Protein AF-0000000074220805 (afdb_homodimer)

Radius of gyration: 24.32 Å; Cα contacts (8 Å, |Δi|>4): 112; chains: 2; bounding box: 45×96×70 Å

Structure (mmCIF, N/CA/C/O backbone):
data_AF-0000000074220805-model_v1
#
loop_
_entity.id
_entity.type
_entity.pdbx_description
1 polymer 'Uncharacterized protein LOC113798189'
#
loop_
_atom_site.group_PDB
_atom_site.id
_atom_site.type_symbol
_atom_site.label_atom_id
_atom_site.label_alt_id
_atom_site.label_comp_id
_atom_site.label_asym_id
_atom_site.label_entity_id
_atom_site.label_seq_id
_at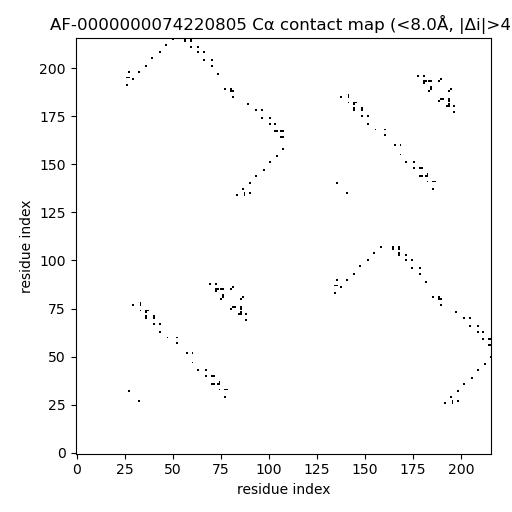om_site.pdbx_PDB_ins_code
_atom_site.Cartn_x
_atom_site.Cartn_y
_atom_site.Cartn_z
_atom_site.occupancy
_atom_site.B_iso_or_equiv
_atom_site.auth_seq_id
_atom_site.auth_comp_id
_atom_site.auth_asym_id
_atom_site.auth_atom_id
_atom_site.pdbx_PDB_model_num
ATOM 1 N N . MET A 1 1 ? -27.391 -47.781 -35.531 1 29.41 1 MET A N 1
ATOM 2 C CA . MET A 1 1 ? -27.922 -46.469 -35.156 1 29.41 1 MET A CA 1
ATOM 3 C C . MET A 1 1 ? -26.906 -45.688 -34.375 1 29.41 1 MET A C 1
ATOM 5 O O . MET A 1 1 ? -26.547 -46.031 -33.25 1 29.41 1 MET A O 1
ATOM 9 N N . LYS A 1 2 ? -25.859 -45.406 -34.906 1 35 2 LYS A N 1
ATOM 10 C CA . LYS A 1 2 ? -24.5 -44.906 -35.062 1 35 2 LYS A CA 1
ATOM 11 C C . LYS A 1 2 ? -24.375 -43.469 -34.469 1 35 2 LYS A C 1
ATOM 13 O O . LYS A 1 2 ? -24.859 -42.531 -35.062 1 35 2 LYS A O 1
ATOM 18 N N . LEU A 1 3 ? -24.828 -43.375 -33.125 1 29.22 3 LEU A N 1
ATOM 19 C CA . LEU A 1 3 ? -24.906 -42.094 -32.438 1 29.22 3 LEU A CA 1
ATOM 20 C C . LEU A 1 3 ? -23.656 -41.281 -32.625 1 29.22 3 LEU A C 1
ATOM 22 O O . LEU A 1 3 ? -22.531 -41.781 -32.5 1 29.22 3 LEU A O 1
ATOM 26 N N . ILE A 1 4 ? -23.672 -40.219 -33.406 1 28.28 4 ILE A N 1
ATOM 27 C CA . ILE A 1 4 ? -22.828 -39.094 -33.844 1 28.28 4 ILE A CA 1
ATOM 28 C C . ILE A 1 4 ? -22.125 -38.469 -32.656 1 28.28 4 ILE A C 1
ATOM 30 O O . ILE A 1 4 ? -22.766 -38.062 -31.688 1 28.28 4 ILE A O 1
ATOM 34 N N . SER A 1 5 ? -20.875 -38.844 -32.281 1 21.64 5 SER A N 1
ATOM 35 C CA . SER A 1 5 ? -19.812 -38.438 -31.375 1 21.64 5 SER A CA 1
ATOM 36 C C . SER A 1 5 ? -19.578 -36.938 -31.438 1 21.64 5 SER A C 1
ATOM 38 O O . SER A 1 5 ? -19.031 -36.438 -32.406 1 21.64 5 SER A O 1
ATOM 40 N N . ILE A 1 6 ? -20.562 -36.156 -31.156 1 22.78 6 ILE A N 1
ATOM 41 C CA . ILE A 1 6 ? -20.375 -34.719 -31.125 1 22.78 6 ILE A CA 1
ATOM 42 C C . ILE A 1 6 ? -19.109 -34.344 -30.359 1 22.78 6 ILE A C 1
ATOM 44 O O . ILE A 1 6 ? -19.016 -34.625 -29.156 1 22.78 6 ILE A O 1
ATOM 48 N N . LEU A 1 7 ? -17.875 -34.5 -30.828 1 24.83 7 LEU A N 1
ATOM 49 C CA . LEU A 1 7 ? -16.562 -33.938 -30.562 1 24.83 7 LEU A CA 1
ATOM 50 C C . LEU A 1 7 ? -16.672 -32.438 -30.234 1 24.83 7 LEU A C 1
ATOM 52 O O . LEU A 1 7 ? -16.797 -31.594 -31.125 1 24.83 7 LEU A O 1
ATOM 56 N N . LEU A 1 8 ? -17.609 -31.984 -29.484 1 22.92 8 LEU A N 1
ATOM 57 C CA . LEU A 1 8 ? -17.641 -30.562 -29.125 1 22.92 8 LEU A CA 1
ATOM 58 C C . LEU A 1 8 ? -16.312 -30.109 -28.547 1 22.92 8 LEU A C 1
ATOM 60 O O . LEU A 1 8 ? -15.906 -30.547 -27.469 1 22.92 8 LEU A O 1
ATOM 64 N N . ILE A 1 9 ? -15.234 -29.984 -29.297 1 24.08 9 ILE A N 1
ATOM 65 C CA . ILE A 1 9 ? -13.953 -29.312 -29.125 1 24.08 9 ILE A CA 1
ATOM 66 C C . ILE A 1 9 ? -14.172 -27.922 -28.531 1 24.08 9 ILE A C 1
ATOM 68 O O . ILE A 1 9 ? -14.688 -27.031 -29.203 1 24.08 9 ILE A O 1
ATOM 72 N N . GLY A 1 10 ? -14.828 -27.734 -27.484 1 20.45 10 GLY A N 1
ATOM 73 C CA . GLY A 1 10 ? -15.016 -26.438 -26.844 1 20.45 10 GLY A CA 1
ATOM 74 C C . GLY A 1 10 ? -13.734 -25.625 -26.766 1 20.45 10 GLY A C 1
ATOM 75 O O . GLY A 1 10 ? -12.742 -26.078 -26.188 1 20.45 10 GLY A O 1
ATOM 76 N N . THR A 1 11 ? -13.352 -24.75 -27.672 1 20.66 11 THR A N 1
ATOM 77 C CA . THR A 1 11 ? -12.367 -23.688 -27.859 1 20.66 11 THR A CA 1
ATOM 78 C C . THR A 1 11 ? -12.336 -22.766 -26.656 1 20.66 11 THR A C 1
ATOM 80 O O . THR A 1 11 ? -13.289 -22.031 -26.391 1 20.66 11 THR A O 1
ATOM 83 N N . LEU A 1 12 ? -12.117 -23.219 -25.484 1 23.75 12 LEU A N 1
ATOM 84 C CA . LEU A 1 12 ? -11.766 -22.422 -24.312 1 23.75 12 LEU A CA 1
ATOM 85 C C . LEU A 1 12 ? -10.922 -21.219 -24.719 1 23.75 12 LEU A C 1
ATOM 87 O O . LEU A 1 12 ? -9.828 -21.391 -25.266 1 23.75 12 LEU A O 1
ATOM 91 N N . PHE A 1 13 ? -11.547 -20.141 -25.141 1 23.23 13 PHE A N 1
ATOM 92 C CA . PHE A 1 13 ? -11.062 -18.797 -25.375 1 23.23 13 PHE A CA 1
ATOM 93 C C . PHE A 1 13 ? -10.102 -18.359 -24.266 1 23.23 13 PHE A C 1
ATOM 95 O O . PHE A 1 13 ? -10.492 -18.281 -23.094 1 23.23 13 PHE A O 1
ATOM 102 N N . THR A 1 14 ? -8.922 -18.875 -24.047 1 20.67 14 THR A N 1
ATOM 103 C CA . THR A 1 14 ? -7.797 -18.25 -23.359 1 20.67 14 THR A CA 1
ATOM 104 C C . THR A 1 14 ? -7.82 -16.734 -23.547 1 20.67 14 THR A C 1
ATOM 106 O O . THR A 1 14 ? -7.59 -16.234 -24.641 1 20.67 14 THR A O 1
ATOM 109 N N . VAL A 1 15 ? -8.891 -16.125 -23.156 1 21.72 15 VAL A N 1
ATOM 110 C CA . VAL A 1 15 ? -8.82 -14.672 -23.125 1 21.72 15 VAL A CA 1
ATOM 111 C C . VAL A 1 15 ? -7.48 -14.234 -22.531 1 21.72 15 VAL A C 1
ATOM 113 O O . VAL A 1 15 ? -7.191 -14.508 -21.375 1 21.72 15 VAL A O 1
ATOM 116 N N . ALA A 1 16 ? -6.352 -14.375 -23.234 1 23.47 16 ALA A N 1
ATOM 117 C CA . ALA A 1 16 ? -5.133 -13.57 -23.188 1 23.47 16 ALA A CA 1
ATOM 118 C C . ALA A 1 16 ? -5.434 -12.141 -22.75 1 23.47 16 ALA A C 1
ATOM 120 O O . ALA A 1 16 ? -5.895 -11.32 -23.547 1 23.47 16 ALA A O 1
ATOM 121 N N . ILE A 1 17 ? -6.25 -11.969 -21.859 1 23.28 17 ILE A N 1
ATOM 122 C CA . ILE A 1 17 ? -6.23 -10.602 -21.344 1 23.28 17 ILE A CA 1
ATOM 123 C C . ILE A 1 17 ? -4.785 -10.133 -21.188 1 23.28 17 ILE A C 1
ATOM 125 O O . ILE A 1 17 ? -4.121 -10.461 -20.203 1 23.28 17 ILE A O 1
ATOM 129 N N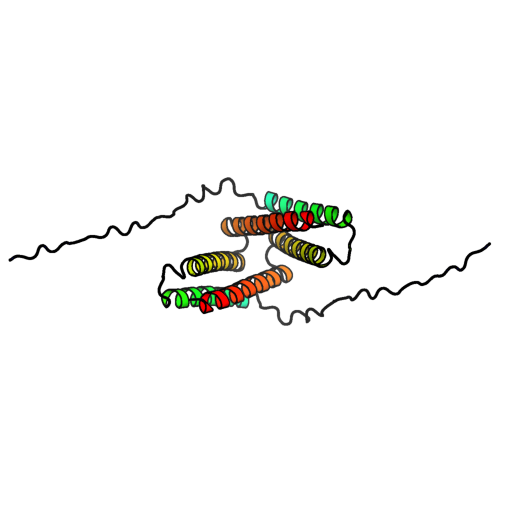 . ALA A 1 18 ? -3.824 -10.422 -22.047 1 24.92 18 ALA A N 1
ATOM 130 C CA . ALA A 1 18 ? -2.693 -9.547 -22.359 1 24.92 18 ALA A CA 1
ATOM 131 C C . ALA A 1 18 ? -3.117 -8.078 -22.344 1 24.92 18 ALA A C 1
ATOM 133 O O . ALA A 1 18 ? -3.609 -7.566 -23.359 1 24.92 18 ALA A O 1
ATOM 134 N N . ALA A 1 19 ? -4.055 -7.707 -21.688 1 26.56 19 ALA A N 1
ATOM 135 C CA . ALA A 1 19 ? -4.109 -6.254 -21.797 1 26.56 19 ALA A CA 1
ATOM 136 C C . ALA A 1 19 ? -2.709 -5.664 -21.969 1 26.56 19 ALA A C 1
ATOM 138 O O . ALA A 1 19 ? -1.768 -6.102 -21.297 1 26.56 19 ALA A O 1
ATOM 139 N N . SER A 1 20 ? -2.354 -5.492 -23.219 1 25.7 20 SER A N 1
ATOM 140 C CA . SER A 1 20 ? -1.224 -4.621 -23.516 1 25.7 20 SER A CA 1
ATOM 141 C C . SER A 1 20 ? -0.945 -3.662 -22.359 1 25.7 20 SER A C 1
ATOM 143 O O . SER A 1 20 ? -1.713 -2.727 -22.125 1 25.7 20 SER A O 1
ATOM 145 N N . ILE A 1 21 ? -0.671 -4.211 -21.25 1 30.41 21 ILE A N 1
ATOM 146 C CA . ILE A 1 21 ? -0.069 -3.18 -20.422 1 30.41 21 ILE A CA 1
ATOM 147 C C . ILE A 1 21 ? 0.717 -2.201 -21.297 1 30.41 21 ILE A C 1
ATOM 149 O O . ILE A 1 21 ? 1.66 -2.596 -21.984 1 30.41 21 ILE A O 1
ATOM 153 N N . PRO A 1 22 ? -0.067 -1.266 -21.953 1 31.52 22 PRO A N 1
ATOM 154 C CA . PRO A 1 22 ? 0.779 -0.434 -22.812 1 31.52 22 PRO A CA 1
ATOM 155 C C . PRO A 1 22 ? 2.26 -0.531 -22.453 1 31.52 22 PRO A C 1
ATOM 157 O O . PRO A 1 22 ? 2.602 -0.858 -21.312 1 31.52 22 PRO A O 1
ATOM 160 N N . GLU A 1 23 ? 3.121 -1.002 -23.438 1 33.84 23 GLU A N 1
ATOM 161 C CA . GLU A 1 23 ? 4.523 -0.738 -23.125 1 33.84 23 GLU A CA 1
ATOM 162 C C . GLU A 1 23 ? 4.664 0.266 -21.984 1 33.84 23 GLU A C 1
ATOM 164 O O . GLU A 1 23 ? 3.963 1.28 -21.953 1 33.84 23 GLU A O 1
ATOM 169 N N . PRO A 1 24 ? 4.977 -0.143 -20.734 1 37.25 24 PRO A N 1
ATOM 170 C CA . PRO A 1 24 ? 5.043 0.997 -19.812 1 37.25 24 PRO A CA 1
ATOM 171 C C . PRO A 1 24 ? 5.305 2.318 -20.531 1 37.25 24 PRO A C 1
ATOM 173 O O . PRO A 1 24 ? 6.234 2.412 -21.328 1 37.25 24 PRO A O 1
ATOM 176 N N . GLU A 1 25 ? 4.348 2.844 -21.188 1 44 25 GLU A N 1
ATOM 177 C CA . GLU A 1 25 ? 4.766 4.215 -21.484 1 44 25 GLU A CA 1
ATOM 178 C C . GLU A 1 25 ? 5.887 4.656 -20.547 1 44 25 GLU A C 1
ATOM 180 O O . GLU A 1 25 ? 6.062 4.082 -19.469 1 44 25 GLU A O 1
ATOM 185 N N . ASN A 1 26 ? 6.785 5.434 -20.953 1 51.5 26 ASN A N 1
ATOM 186 C CA . ASN A 1 26 ? 7.926 5.918 -20.172 1 51.5 26 ASN A CA 1
ATOM 187 C C . ASN A 1 26 ? 7.598 6.02 -18.688 1 51.5 26 ASN A C 1
ATOM 189 O O . ASN A 1 26 ? 6.777 6.848 -18.281 1 51.5 26 ASN A O 1
ATOM 193 N N . GLY A 1 27 ? 7.273 4.707 -18.125 1 60.97 27 GLY A N 1
ATOM 194 C CA . GLY A 1 27 ? 7.086 4.758 -16.672 1 60.97 27 GLY A CA 1
ATOM 195 C C . GLY A 1 27 ? 7.758 5.953 -16.031 1 60.97 27 GLY A C 1
ATOM 196 O O . GLY A 1 27 ? 8.688 6.531 -16.594 1 60.97 27 GLY A O 1
ATOM 197 N N . ILE A 1 28 ? 7.035 6.547 -15.133 1 74.88 28 ILE A N 1
ATOM 198 C CA . ILE A 1 28 ? 7.609 7.656 -14.383 1 74.88 28 ILE A CA 1
ATOM 199 C C . ILE A 1 28 ? 8.961 7.238 -13.797 1 74.88 28 ILE A C 1
ATOM 201 O O . ILE A 1 28 ? 9.117 6.105 -13.344 1 74.88 28 ILE A O 1
ATOM 205 N N . SER A 1 29 ? 9.922 7.961 -14.234 1 88.5 29 SER A N 1
ATOM 206 C CA . SER A 1 29 ? 11.242 7.684 -13.664 1 88.5 29 SER A CA 1
ATOM 207 C C . SER A 1 29 ? 11.219 7.777 -12.141 1 88.5 29 SER A C 1
ATOM 209 O O . SER A 1 29 ? 10.312 8.383 -11.562 1 88.5 29 SER A O 1
ATOM 211 N N . LYS A 1 30 ? 12.133 7.098 -11.555 1 91.5 30 LYS A N 1
ATOM 212 C CA . LYS A 1 30 ? 12.289 7.172 -10.109 1 91.5 30 LYS A CA 1
ATOM 213 C C . LYS A 1 30 ? 12.32 8.617 -9.633 1 91.5 30 LYS A C 1
ATOM 215 O O . LYS A 1 30 ? 11.648 8.977 -8.664 1 91.5 30 LYS A O 1
ATOM 220 N N . ASP A 1 31 ? 13.078 9.492 -10.32 1 91.81 31 ASP A N 1
ATOM 221 C CA . ASP A 1 31 ? 13.219 10.898 -9.938 1 91.81 31 ASP A CA 1
ATOM 222 C C . ASP A 1 31 ? 11.883 11.625 -10.039 1 91.81 31 ASP A C 1
ATOM 224 O O . ASP A 1 31 ? 11.547 12.438 -9.164 1 91.81 31 ASP A O 1
ATOM 228 N N . GLU A 1 32 ? 11.188 11.375 -11.055 1 92.88 32 GLU A N 1
ATOM 229 C CA . GLU A 1 32 ? 9.875 12 -11.219 1 92.88 32 GLU A CA 1
ATOM 230 C C . GLU A 1 32 ? 8.922 11.57 -10.109 1 92.88 32 GLU A C 1
ATOM 232 O O . GLU A 1 32 ? 8.141 12.383 -9.609 1 92.88 32 GLU A O 1
ATOM 237 N N . LEU A 1 33 ? 9.047 10.305 -9.75 1 94.62 33 LEU A N 1
ATOM 238 C CA . LEU A 1 33 ? 8.188 9.789 -8.695 1 94.62 33 LEU A CA 1
ATOM 239 C C . LEU A 1 33 ? 8.539 10.422 -7.352 1 94.62 33 LEU A C 1
ATOM 241 O O . LEU A 1 33 ? 7.652 10.773 -6.57 1 94.62 33 LEU A O 1
ATOM 245 N N . ILE A 1 34 ? 9.781 10.539 -7.07 1 94.56 34 ILE A N 1
ATOM 246 C CA . ILE A 1 34 ? 10.25 11.188 -5.852 1 94.56 34 ILE A CA 1
ATOM 247 C C . ILE A 1 34 ? 9.711 12.609 -5.777 1 94.56 34 ILE A C 1
ATOM 249 O O . ILE A 1 34 ? 9.172 13.023 -4.746 1 94.56 34 ILE A O 1
ATOM 253 N N . HIS A 1 35 ? 9.797 13.273 -6.859 1 95.38 35 HIS A N 1
ATOM 254 C CA . HIS A 1 35 ? 9.312 14.648 -6.891 1 95.38 35 HIS A CA 1
ATOM 255 C C . HIS A 1 35 ? 7.797 14.703 -6.703 1 95.38 35 HIS A C 1
ATOM 257 O O . HIS A 1 35 ? 7.285 15.578 -6.004 1 95.38 35 HIS A O 1
ATOM 263 N N . HIS A 1 36 ? 7.121 13.852 -7.375 1 95.88 36 HIS A N 1
ATOM 264 C CA . HIS A 1 36 ? 5.668 13.781 -7.25 1 95.88 36 HIS A CA 1
ATOM 265 C C . HIS A 1 36 ? 5.25 13.586 -5.797 1 95.88 36 HIS A C 1
ATOM 267 O O . HIS A 1 36 ? 4.359 14.289 -5.309 1 95.88 36 HIS A O 1
ATOM 273 N N . VAL A 1 37 ? 5.883 12.617 -5.133 1 96.5 37 VAL A N 1
ATOM 274 C CA . VAL A 1 37 ? 5.535 12.336 -3.746 1 96.5 37 VAL A CA 1
ATOM 275 C C . VAL A 1 37 ? 5.891 13.531 -2.867 1 96.5 37 VAL A C 1
ATOM 277 O O . VAL A 1 37 ? 5.121 13.906 -1.977 1 96.5 37 VAL A O 1
ATOM 280 N N . GLU A 1 38 ? 6.988 14.203 -3.072 1 95.69 38 GLU A N 1
ATOM 281 C CA . GLU A 1 38 ? 7.375 15.406 -2.338 1 95.69 38 GLU A CA 1
ATOM 282 C C . GLU A 1 38 ? 6.32 16.5 -2.475 1 95.69 38 GLU A C 1
ATOM 284 O O . GLU A 1 38 ? 5.938 17.125 -1.485 1 95.69 38 GLU A O 1
ATOM 289 N N . ASN A 1 39 ? 5.918 16.641 -3.668 1 96.62 39 ASN A N 1
ATOM 290 C CA . ASN A 1 39 ? 4.902 17.656 -3.934 1 96.62 39 ASN A CA 1
ATOM 291 C C . ASN A 1 39 ? 3.59 17.328 -3.227 1 96.62 39 ASN A C 1
ATOM 293 O O . ASN A 1 39 ? 2.939 18.219 -2.678 1 96.62 39 ASN A O 1
ATOM 297 N N . LEU A 1 40 ? 3.24 16.094 -3.281 1 97.06 40 LEU A N 1
ATOM 298 C CA . LEU A 1 40 ? 2.008 15.664 -2.629 1 97.06 40 LEU A CA 1
ATOM 299 C C . LEU A 1 40 ? 2.064 15.93 -1.13 1 97.06 40 LEU A C 1
ATOM 301 O O . LEU A 1 40 ? 1.099 16.438 -0.547 1 97.06 40 LEU A O 1
ATOM 305 N N . ILE A 1 41 ? 3.137 15.547 -0.514 1 96.12 41 ILE A N 1
ATOM 306 C CA . ILE A 1 41 ? 3.328 15.773 0.915 1 96.12 41 ILE A CA 1
ATOM 307 C C . ILE A 1 41 ? 3.24 17.266 1.216 1 96.12 41 ILE A C 1
ATOM 309 O O . ILE A 1 41 ? 2.49 17.688 2.1 1 96.12 41 ILE A O 1
ATOM 313 N N . TYR A 1 42 ? 3.959 18.047 0.426 1 96.5 42 TYR A N 1
ATOM 314 C CA . TYR A 1 42 ? 3.992 19.5 0.62 1 96.5 42 TYR A CA 1
ATOM 315 C C . TYR A 1 42 ? 2.602 20.094 0.464 1 96.5 42 TYR A C 1
ATOM 317 O O . TYR A 1 42 ? 2.141 20.844 1.333 1 96.5 42 TYR A O 1
ATOM 325 N N . GLU A 1 43 ? 1.872 19.797 -0.607 1 95.81 43 GLU A N 1
ATOM 326 C CA . GLU A 1 43 ? 0.54 20.328 -0.883 1 95.81 43 GLU A CA 1
ATOM 327 C C . GLU A 1 43 ? -0.455 19.906 0.196 1 95.81 43 GLU A C 1
ATOM 329 O O . GLU A 1 43 ? -1.33 20.688 0.577 1 95.81 43 GLU A O 1
ATOM 334 N N . SER A 1 44 ? -0.311 18.734 0.62 1 95.25 44 SER A N 1
ATOM 335 C CA . SER A 1 44 ? -1.217 18.234 1.654 1 95.25 44 SER A CA 1
ATOM 336 C C . SER A 1 44 ? -1.043 19.016 2.953 1 95.25 44 SER A C 1
ATOM 338 O O . SER A 1 44 ? -2.027 19.406 3.592 1 95.25 44 SER A O 1
ATOM 340 N N . HIS A 1 45 ? 0.222 19.219 3.367 1 94.12 45 HIS A N 1
ATOM 341 C CA . HIS A 1 45 ? 0.471 20.016 4.562 1 94.12 45 HIS A CA 1
ATOM 342 C C . HIS A 1 45 ? -0.076 21.438 4.402 1 94.12 45 HIS A C 1
ATOM 344 O O . HIS A 1 45 ? -0.7 21.969 5.324 1 94.12 45 HIS A O 1
ATOM 350 N N . ASN A 1 46 ? 0.119 22 3.248 1 93.88 46 ASN A N 1
ATOM 351 C CA . ASN A 1 46 ? -0.358 23.344 2.975 1 93.88 46 ASN A CA 1
ATOM 352 C C . ASN A 1 46 ? -1.881 23.422 3.037 1 93.88 46 ASN A C 1
ATOM 354 O O . ASN A 1 46 ? -2.434 24.344 3.646 1 93.88 46 ASN A O 1
ATOM 358 N N . GLN A 1 47 ? -2.494 22.469 2.434 1 92.81 47 GLN A N 1
ATOM 359 C CA . GLN A 1 47 ? -3.953 22.453 2.426 1 92.81 47 GLN A CA 1
ATOM 360 C C . GLN A 1 47 ? -4.508 22.234 3.832 1 92.81 47 GLN A C 1
ATOM 362 O O . GLN A 1 47 ? -5.484 22.875 4.223 1 92.81 47 GLN A O 1
ATOM 367 N N . LEU A 1 48 ? -3.863 21.359 4.617 1 91.88 48 LEU A N 1
ATOM 368 C CA . LEU A 1 48 ? -4.297 21.094 5.984 1 91.88 48 LEU A CA 1
ATOM 369 C C . LEU A 1 48 ? -4.164 22.344 6.852 1 91.88 48 LEU A C 1
ATOM 371 O O . LEU A 1 48 ? -5 22.578 7.727 1 91.88 48 LEU A O 1
ATOM 375 N N . SER A 1 49 ? -3.127 23.094 6.605 1 88.75 49 SER A N 1
ATOM 376 C CA . SER A 1 49 ? -2.879 24.281 7.398 1 88.75 49 SER A CA 1
ATOM 377 C C . SER A 1 49 ? -3.939 25.359 7.141 1 88.75 49 SER A C 1
ATOM 379 O O . SER A 1 49 ? -4.16 26.234 7.973 1 88.75 49 SER A O 1
ATOM 381 N N . ASN A 1 50 ? -4.578 25.219 6 1 87.25 50 ASN A N 1
ATOM 382 C CA . ASN A 1 50 ? -5.574 26.219 5.605 1 87.25 50 ASN A CA 1
ATOM 383 C C . ASN A 1 50 ? -6.973 25.812 6.062 1 87.25 50 ASN A C 1
ATOM 385 O O . ASN A 1 50 ? -7.934 26.562 5.867 1 87.25 50 ASN A O 1
ATOM 389 N N . HIS A 1 51 ? -7.125 24.656 6.629 1 85.44 51 HIS A N 1
ATOM 390 C CA . HIS A 1 51 ? -8.438 24.219 7.082 1 85.44 51 HIS A CA 1
ATOM 391 C C . HIS A 1 51 ? -8.516 24.188 8.602 1 85.44 51 HIS A C 1
ATOM 393 O O . HIS A 1 51 ? -7.562 23.797 9.273 1 85.44 51 HIS A O 1
ATOM 399 N N . LYS A 1 52 ? -9.664 24.75 9.18 1 80.56 52 LYS A N 1
ATOM 400 C CA . LYS A 1 52 ? -9.898 24.734 10.617 1 80.56 52 LYS A CA 1
ATOM 401 C C . LYS A 1 52 ? -10.195 23.312 11.109 1 80.56 52 LYS A C 1
ATOM 403 O O . LYS A 1 52 ? -10.938 22.578 10.461 1 80.56 52 LYS A O 1
ATOM 408 N N . HIS A 1 53 ? -9.438 22.891 12.125 1 79.69 53 HIS A N 1
ATOM 409 C CA . HIS A 1 53 ? -9.719 21.609 12.766 1 79.69 53 HIS A CA 1
ATOM 410 C C . HIS A 1 53 ? -10.93 21.703 13.68 1 79.69 53 HIS A C 1
ATOM 412 O O . HIS A 1 53 ? -10.938 22.5 14.625 1 79.69 53 HIS A O 1
ATOM 418 N N . THR A 1 54 ? -11.961 21.141 13.258 1 81.12 54 THR A N 1
ATOM 419 C CA . THR A 1 54 ? -13.18 21.078 14.055 1 81.12 54 THR A CA 1
ATOM 420 C C . THR A 1 54 ? -13.484 19.656 14.492 1 81.12 54 THR A C 1
ATOM 422 O O . THR A 1 54 ? -12.859 18.703 14 1 81.12 54 THR A O 1
ATOM 425 N N . GLU A 1 55 ? -14.359 19.484 15.484 1 82.62 55 GLU A N 1
ATOM 426 C CA . GLU A 1 55 ? -14.781 18.156 15.945 1 82.62 55 GLU A CA 1
ATOM 427 C C . GLU A 1 55 ? -15.398 17.344 14.812 1 82.62 55 GLU A C 1
ATOM 429 O O . GLU A 1 55 ? -15.203 16.141 14.727 1 82.62 55 GLU A O 1
ATOM 434 N N . GLN A 1 56 ? -16.031 18.031 13.797 1 85.19 56 GLN A N 1
ATOM 435 C CA . GLN A 1 56 ? -16.766 17.375 12.719 1 85.19 56 GLN A CA 1
ATOM 436 C C . GLN A 1 56 ? -15.812 16.766 11.695 1 85.19 56 GLN A C 1
ATOM 438 O O . GLN A 1 56 ? -16.125 15.758 11.062 1 85.19 56 GLN A O 1
ATOM 443 N N . ASN A 1 57 ? -14.594 17.422 11.641 1 88.06 57 ASN A N 1
ATOM 444 C CA . ASN A 1 57 ? -13.703 16.938 10.594 1 88.06 57 ASN A CA 1
ATOM 445 C C . ASN A 1 57 ? -12.484 16.25 11.18 1 88.06 57 ASN A C 1
ATOM 447 O O . ASN A 1 57 ? -11.516 15.977 10.469 1 88.06 57 ASN A O 1
ATOM 451 N N . HIS A 1 58 ? -12.531 15.898 12.445 1 88.94 58 HIS A N 1
ATOM 452 C CA . HIS A 1 58 ? -11.406 15.32 13.172 1 88.94 58 HIS A CA 1
ATOM 453 C C . HIS A 1 58 ? -10.961 14.008 12.531 1 88.94 58 HIS A C 1
ATOM 455 O O . HIS A 1 58 ? -9.766 13.789 12.32 1 88.94 58 HIS A O 1
ATOM 461 N N . LYS A 1 59 ? -11.969 13.219 12.18 1 90.5 59 LYS A N 1
ATOM 462 C CA . LYS A 1 59 ? -11.641 11.914 11.609 1 90.5 59 LYS A CA 1
ATOM 463 C C . LYS A 1 59 ? -10.953 12.062 10.258 1 90.5 59 LYS A C 1
ATOM 465 O O . LYS A 1 59 ? -9.992 11.352 9.961 1 90.5 59 LYS A O 1
ATOM 470 N N . ALA A 1 60 ? -11.414 12.969 9.469 1 91.88 60 ALA A N 1
ATOM 471 C CA . ALA A 1 60 ? -10.805 13.219 8.164 1 91.88 60 ALA A CA 1
ATOM 472 C C . ALA A 1 60 ? -9.383 13.758 8.312 1 91.88 60 ALA A C 1
ATOM 474 O O . ALA A 1 60 ? -8.477 13.352 7.586 1 91.88 60 ALA A O 1
ATOM 475 N N . VAL A 1 61 ? -9.195 14.617 9.234 1 91.62 61 VAL A N 1
ATOM 476 C CA . VAL A 1 61 ? -7.883 15.211 9.484 1 91.62 61 VAL A CA 1
ATOM 477 C C . VAL A 1 61 ? -6.906 14.133 9.945 1 91.62 61 VAL A C 1
ATOM 479 O O . VAL A 1 61 ? -5.77 14.07 9.469 1 91.62 61 VAL A O 1
ATOM 482 N N . GLU A 1 62 ? -7.383 13.281 10.82 1 90.44 62 GLU A N 1
ATOM 483 C CA . GLU A 1 62 ? -6.555 12.172 11.289 1 90.44 62 GLU A CA 1
ATOM 484 C C . GLU A 1 62 ? -6.141 11.266 10.141 1 90.44 62 GLU A C 1
ATOM 486 O O . GLU A 1 62 ? -4.973 10.891 10.023 1 90.44 62 GLU A O 1
ATOM 491 N N . GLU A 1 63 ? -7.023 10.984 9.297 1 91.25 63 GLU A N 1
ATOM 492 C CA . GLU A 1 63 ? -6.738 10.117 8.156 1 91.25 63 GLU A CA 1
ATOM 493 C C . GLU A 1 63 ? -5.75 10.781 7.199 1 91.25 63 GLU A C 1
ATOM 495 O O . GLU A 1 63 ? -4.871 10.109 6.645 1 91.25 63 GLU A O 1
ATOM 500 N N . ILE A 1 64 ? -5.887 12.047 6.992 1 94.69 64 ILE A N 1
ATOM 501 C CA . ILE A 1 64 ? -4.977 12.773 6.117 1 94.69 64 ILE A CA 1
ATOM 502 C C . ILE A 1 64 ? -3.557 12.703 6.676 1 94.69 64 ILE A C 1
ATOM 504 O O . ILE A 1 64 ? -2.605 12.438 5.938 1 94.69 64 ILE A O 1
ATOM 508 N N . TYR A 1 65 ? -3.387 12.844 7.961 1 92.62 65 TYR A N 1
ATOM 509 C CA . TYR A 1 65 ? -2.062 12.75 8.562 1 92.62 65 TYR A CA 1
ATOM 510 C C . TYR A 1 65 ? -1.482 11.352 8.398 1 92.62 65 TYR A C 1
ATOM 512 O O . TYR A 1 65 ? -0.282 11.195 8.164 1 92.62 65 TYR A O 1
ATOM 520 N N . GLU A 1 66 ? -2.334 10.383 8.539 1 89.38 66 GLU A N 1
ATOM 521 C CA . GLU A 1 66 ? -1.886 9.008 8.336 1 89.38 66 GLU A CA 1
ATOM 522 C C . GLU A 1 66 ? -1.369 8.805 6.914 1 89.38 66 GLU A C 1
ATOM 524 O O . GLU A 1 66 ? -0.321 8.188 6.711 1 89.38 66 GLU A O 1
ATOM 529 N N . ILE A 1 67 ? -2.129 9.32 5.949 1 92.88 67 ILE A N 1
ATOM 530 C CA . ILE A 1 67 ? -1.739 9.188 4.551 1 92.88 67 ILE A CA 1
ATOM 531 C C . ILE A 1 67 ? -0.418 9.914 4.309 1 92.88 67 ILE A C 1
ATOM 533 O O . ILE A 1 67 ? 0.465 9.398 3.619 1 92.88 67 ILE A O 1
ATOM 537 N N . ILE A 1 68 ? -0.281 11.117 4.867 1 94.56 68 ILE A N 1
ATOM 538 C CA . ILE A 1 68 ? 0.958 11.867 4.727 1 94.56 68 ILE A CA 1
ATOM 539 C C . ILE A 1 68 ? 2.123 11.055 5.289 1 94.56 68 ILE A C 1
ATOM 541 O O . ILE A 1 68 ? 3.199 11.008 4.688 1 94.56 68 ILE A O 1
ATOM 545 N N . ASP A 1 69 ? 1.955 10.391 6.43 1 90.5 69 ASP A N 1
ATOM 546 C CA . ASP A 1 69 ? 3.004 9.57 7.023 1 90.5 69 ASP A CA 1
ATOM 547 C C . ASP A 1 69 ? 3.377 8.406 6.105 1 90.5 69 ASP A C 1
ATOM 549 O O . ASP A 1 69 ? 4.555 8.078 5.957 1 90.5 69 ASP A O 1
ATOM 553 N N . HIS A 1 70 ? 2.422 7.777 5.496 1 89.25 70 HIS A N 1
ATOM 554 C CA . HIS A 1 70 ? 2.697 6.707 4.547 1 89.25 70 HIS A CA 1
ATOM 555 C C . HIS A 1 70 ? 3.48 7.227 3.344 1 89.25 70 HIS A C 1
ATOM 557 O O . HIS A 1 70 ? 4.41 6.57 2.873 1 89.25 70 HIS A O 1
ATOM 563 N N . LEU A 1 71 ? 3.109 8.414 2.881 1 94.81 71 LEU A N 1
ATOM 564 C CA . LEU A 1 71 ? 3.799 9.016 1.745 1 94.81 71 LEU A CA 1
ATOM 565 C C . LEU A 1 71 ? 5.254 9.32 2.092 1 94.81 71 LEU A C 1
ATOM 567 O O . LEU A 1 71 ? 6.141 9.164 1.252 1 94.81 71 LEU A O 1
ATOM 571 N N . LYS A 1 72 ? 5.504 9.742 3.299 1 92.69 72 LYS A N 1
ATOM 572 C CA . LYS A 1 72 ? 6.875 9.977 3.746 1 92.69 72 LYS A CA 1
ATOM 573 C C . LYS A 1 72 ? 7.691 8.688 3.713 1 92.69 72 LYS A C 1
ATOM 575 O O . LYS A 1 72 ? 8.867 8.695 3.342 1 92.69 72 LYS A O 1
ATOM 580 N N . VAL A 1 73 ? 7.07 7.621 4.16 1 88 73 VAL A N 1
ATOM 581 C CA . VAL A 1 73 ? 7.738 6.324 4.152 1 88 73 VAL A CA 1
ATOM 582 C C . VAL A 1 73 ? 8.07 5.922 2.719 1 88 73 VAL A C 1
ATOM 584 O O . VAL A 1 73 ? 9.18 5.465 2.436 1 88 73 VAL A O 1
ATOM 587 N N . ILE A 1 74 ? 7.121 6.078 1.772 1 91.12 74 ILE A N 1
ATOM 588 C CA . ILE A 1 74 ? 7.324 5.766 0.362 1 91.12 74 ILE A CA 1
ATOM 589 C C . ILE A 1 74 ? 8.453 6.625 -0.201 1 91.12 74 ILE A C 1
ATOM 591 O O . ILE A 1 74 ? 9.32 6.125 -0.923 1 91.12 74 ILE A O 1
ATOM 595 N N . HIS A 1 75 ? 8.414 7.902 0.149 1 93.31 75 HIS A N 1
ATOM 596 C CA . HIS A 1 75 ? 9.477 8.82 -0.255 1 93.31 75 HIS A CA 1
ATOM 597 C C . HIS A 1 75 ? 10.844 8.312 0.198 1 93.31 75 HIS A C 1
ATOM 599 O O . HIS A 1 75 ? 11.789 8.281 -0.589 1 93.31 75 HIS A O 1
ATOM 605 N N . GLY A 1 76 ? 10.945 7.965 1.467 1 89.69 76 GLY A N 1
ATOM 606 C CA . GLY A 1 76 ? 12.18 7.422 2.002 1 89.69 76 GLY A CA 1
ATOM 607 C C . GLY A 1 76 ? 12.648 6.18 1.271 1 89.69 76 GLY A C 1
ATOM 608 O O . GLY A 1 76 ? 13.844 6.023 1.002 1 89.69 76 GLY A O 1
ATOM 609 N N . ARG A 1 77 ? 11.75 5.285 0.957 1 87.88 77 ARG A N 1
ATOM 610 C CA . ARG A 1 77 ? 12.086 4.062 0.234 1 87.88 77 ARG A CA 1
ATOM 611 C C . ARG A 1 77 ? 12.617 4.383 -1.158 1 87.88 77 ARG A C 1
ATOM 613 O O . ARG A 1 77 ? 13.578 3.756 -1.616 1 87.88 77 ARG A O 1
ATOM 620 N N . LEU A 1 78 ? 11.953 5.328 -1.802 1 91.19 78 LEU A N 1
ATOM 621 C CA . LEU A 1 78 ? 12.375 5.727 -3.139 1 91.19 78 LEU A CA 1
ATOM 622 C C . LEU A 1 78 ? 13.766 6.363 -3.1 1 91.19 78 LEU A C 1
ATOM 624 O O . LEU A 1 78 ? 14.602 6.09 -3.961 1 91.19 78 LEU A O 1
ATOM 628 N N . GLU A 1 79 ? 14.039 7.125 -2.039 1 89.88 79 GLU A N 1
ATOM 629 C CA . GLU A 1 79 ? 15.297 7.863 -1.937 1 89.88 79 GLU A CA 1
ATOM 630 C C . GLU A 1 79 ? 16.422 6.965 -1.453 1 89.88 79 GLU A C 1
ATOM 632 O O . GLU A 1 79 ? 17.531 7 -2 1 89.88 79 GLU A O 1
ATOM 637 N N . HIS A 1 80 ? 16.109 6.18 -0.449 1 85.94 80 HIS A N 1
ATOM 638 C CA . HIS A 1 80 ? 17.203 5.539 0.268 1 85.94 80 HIS A CA 1
ATOM 639 C C . HIS A 1 80 ? 17.094 4.02 0.2 1 85.94 80 HIS A C 1
ATOM 641 O O . HIS A 1 80 ? 18 3.307 0.634 1 85.94 80 HIS A O 1
ATOM 647 N N . GLY A 1 81 ? 16.094 3.475 -0.349 1 83.44 81 GLY A N 1
ATOM 648 C CA . GLY A 1 81 ? 15.906 2.035 -0.357 1 83.44 81 GLY A CA 1
ATOM 649 C C . GLY A 1 81 ? 15.352 1.499 0.952 1 83.44 81 GLY A C 1
ATOM 650 O O . GLY A 1 81 ? 14.641 2.207 1.669 1 83.44 81 GLY A O 1
ATOM 651 N N . LEU A 1 82 ? 15.539 0.221 1.206 1 82.88 82 LEU A N 1
ATOM 652 C CA . LEU A 1 82 ? 14.961 -0.438 2.373 1 82.88 82 LEU A CA 1
ATOM 653 C C . LEU A 1 82 ? 15.766 -0.12 3.629 1 82.88 82 LEU A C 1
ATOM 655 O O . LEU A 1 82 ? 17 -0.225 3.629 1 82.88 82 LEU A O 1
ATOM 659 N N . ASN A 1 83 ? 15.164 0.405 4.648 1 83.06 83 ASN A N 1
ATOM 660 C CA . ASN A 1 83 ? 15.703 0.601 5.992 1 83.06 83 ASN A CA 1
ATOM 661 C C . ASN A 1 83 ? 14.711 0.168 7.066 1 83.06 83 ASN A C 1
ATOM 663 O O . ASN A 1 83 ? 13.68 -0.44 6.758 1 83.06 83 ASN A O 1
ATOM 667 N N . GLU A 1 84 ? 15.016 0.391 8.305 1 82.31 84 GLU A N 1
ATOM 668 C CA . GLU A 1 84 ? 14.172 -0.1 9.383 1 82.31 84 GLU A CA 1
ATOM 669 C C . GLU A 1 84 ? 12.758 0.452 9.273 1 82.31 84 GLU A C 1
ATOM 671 O O . GLU A 1 84 ? 11.781 -0.287 9.43 1 82.31 84 GLU A O 1
ATOM 676 N N . THR A 1 85 ? 12.641 1.699 9 1 82.5 85 THR A N 1
ATOM 677 C CA . THR A 1 85 ? 11.336 2.344 8.891 1 82.5 85 THR A CA 1
ATOM 678 C C . THR A 1 85 ? 10.555 1.784 7.703 1 82.5 85 THR A C 1
ATOM 680 O O . THR A 1 85 ? 9.375 1.459 7.828 1 82.5 85 THR A O 1
ATOM 683 N N . THR A 1 86 ? 11.172 1.716 6.582 1 85.31 86 THR A N 1
ATOM 684 C CA . THR A 1 86 ? 10.5 1.227 5.383 1 85.31 86 THR A CA 1
ATOM 685 C C . THR A 1 86 ? 10.133 -0.247 5.531 1 85.31 86 THR A C 1
ATOM 687 O O . THR A 1 86 ? 9.094 -0.686 5.031 1 85.31 86 THR A O 1
ATOM 690 N N . LEU A 1 87 ? 10.938 -1.028 6.273 1 89.81 87 LEU A N 1
ATOM 691 C CA . LEU A 1 87 ? 10.641 -2.436 6.52 1 89.81 87 LEU A CA 1
ATOM 692 C C . LEU A 1 87 ? 9.391 -2.582 7.375 1 89.81 87 LEU A C 1
ATOM 694 O O . LEU A 1 87 ? 8.555 -3.457 7.121 1 89.81 87 LEU A O 1
ATOM 698 N N . LYS A 1 88 ? 9.344 -1.738 8.273 1 89.25 88 LYS A N 1
ATOM 699 C CA . LYS A 1 88 ? 8.148 -1.763 9.109 1 89.25 88 LYS A CA 1
ATOM 700 C C . LYS A 1 88 ? 6.895 -1.446 8.297 1 89.25 88 LYS A C 1
ATOM 702 O O . LYS A 1 88 ? 5.836 -2.029 8.531 1 89.25 88 LYS A O 1
ATOM 707 N N . PHE A 1 89 ? 7.004 -0.517 7.469 1 86.44 89 PHE A N 1
ATOM 708 C CA . PHE A 1 89 ? 5.891 -0.182 6.586 1 86.44 89 PHE A CA 1
ATOM 709 C C . PHE A 1 89 ? 5.508 -1.378 5.723 1 86.44 89 PHE A C 1
ATOM 711 O O . PHE A 1 89 ? 4.324 -1.694 5.586 1 86.44 89 PHE A O 1
ATOM 718 N N . GLU A 1 90 ? 6.438 -2.037 5.117 1 89.69 90 GLU A N 1
ATOM 719 C CA . GLU A 1 90 ? 6.176 -3.242 4.332 1 89.69 90 GLU A CA 1
ATOM 720 C C . GLU A 1 90 ? 5.492 -4.312 5.18 1 89.69 90 GLU A C 1
ATOM 722 O O . GLU A 1 90 ? 4.539 -4.953 4.727 1 89.69 90 GLU A O 1
ATOM 727 N N . GLU A 1 91 ? 6.031 -4.492 6.363 1 91.88 91 GLU A N 1
ATOM 728 C CA . GLU A 1 91 ? 5.422 -5.457 7.277 1 91.88 91 GLU A CA 1
ATOM 729 C C . GLU A 1 91 ? 3.939 -5.164 7.48 1 91.88 91 GLU A C 1
ATOM 731 O O . GLU A 1 91 ? 3.105 -6.07 7.395 1 91.88 91 GLU A O 1
ATOM 736 N N . ASN A 1 92 ? 3.674 -3.936 7.719 1 88.25 92 ASN A N 1
ATOM 737 C CA . ASN A 1 92 ? 2.289 -3.527 7.926 1 88.25 92 ASN A CA 1
ATOM 738 C C . ASN A 1 92 ? 1.438 -3.77 6.684 1 88.25 92 ASN A C 1
ATOM 740 O O . ASN A 1 92 ? 0.298 -4.223 6.785 1 88.25 92 ASN A O 1
ATOM 744 N N . LEU A 1 93 ? 1.938 -3.385 5.562 1 89.69 93 LEU A N 1
ATOM 745 C CA . LEU A 1 93 ? 1.234 -3.59 4.301 1 89.69 93 LEU A CA 1
ATOM 746 C C . LEU A 1 93 ? 0.951 -5.07 4.07 1 89.69 93 LEU A C 1
ATOM 748 O O . LEU A 1 93 ? -0.172 -5.445 3.729 1 89.69 93 LEU A O 1
ATOM 752 N N . ILE A 1 94 ? 1.883 -5.883 4.355 1 92.88 94 ILE A N 1
ATOM 753 C CA . ILE A 1 94 ? 1.757 -7.328 4.203 1 92.88 94 ILE A CA 1
ATOM 754 C C . ILE A 1 94 ? 0.698 -7.855 5.168 1 92.88 94 ILE A C 1
ATOM 756 O O . ILE A 1 94 ? -0.149 -8.664 4.785 1 92.88 94 ILE A O 1
ATOM 760 N N . ASN A 1 95 ? 0.749 -7.406 6.363 1 92.88 95 ASN A N 1
ATOM 761 C CA . ASN A 1 95 ? -0.235 -7.816 7.359 1 92.88 95 ASN A CA 1
ATOM 762 C C . ASN A 1 95 ? -1.649 -7.418 6.949 1 92.88 95 ASN A C 1
ATOM 764 O O . ASN A 1 95 ? -2.602 -8.164 7.184 1 92.88 95 ASN A O 1
ATOM 768 N N . ASN A 1 96 ? -1.783 -6.266 6.398 1 90.06 96 ASN A N 1
ATOM 769 C CA . ASN A 1 96 ? -3.086 -5.84 5.902 1 90.06 96 ASN A CA 1
ATOM 770 C C . ASN A 1 96 ? -3.582 -6.742 4.777 1 90.06 96 ASN A C 1
ATOM 772 O O . ASN A 1 96 ? -4.758 -7.105 4.738 1 90.06 96 ASN A O 1
ATOM 776 N N . TYR A 1 97 ? -2.703 -7.086 3.85 1 92.12 97 TYR A N 1
ATOM 777 C CA . TYR A 1 97 ? -3.072 -8 2.779 1 92.12 97 TYR A CA 1
ATOM 778 C C . TYR A 1 97 ? -3.441 -9.375 3.338 1 92.12 97 TYR A C 1
ATOM 780 O O . TYR A 1 97 ? -4.402 -10 2.885 1 92.12 97 TYR A O 1
ATOM 788 N N . ASP A 1 98 ? -2.709 -9.805 4.363 1 95 98 ASP A N 1
ATOM 789 C CA . ASP A 1 98 ? -3.008 -11.078 5.02 1 95 98 ASP A CA 1
ATOM 790 C C . ASP A 1 98 ? -4.414 -11.07 5.613 1 95 98 ASP A C 1
ATOM 792 O O . ASP A 1 98 ? -5.184 -12.016 5.41 1 95 98 ASP A O 1
ATOM 796 N N . ARG A 1 99 ? -4.637 -10.055 6.332 1 95.06 99 ARG A N 1
ATOM 797 C CA . ARG A 1 99 ? -5.961 -9.922 6.926 1 95.06 99 ARG A CA 1
ATOM 798 C C . ARG A 1 99 ? -7.047 -9.938 5.855 1 95.06 99 ARG A C 1
ATOM 800 O O . ARG A 1 99 ? -8.055 -10.633 5.996 1 95.06 99 ARG A O 1
ATOM 807 N N . ARG A 1 100 ? -6.934 -9.188 4.746 1 94.38 100 ARG A N 1
ATOM 808 C CA . ARG A 1 100 ? -7.902 -9.109 3.658 1 94.38 100 ARG A CA 1
ATOM 809 C C . ARG A 1 100 ? -8.07 -10.461 2.977 1 94.38 100 ARG A C 1
ATOM 811 O O . ARG A 1 100 ? -9.188 -10.859 2.65 1 94.38 100 ARG A O 1
ATOM 818 N N . LEU A 1 101 ? -6.973 -11.156 2.781 1 95.62 101 LEU A N 1
ATOM 819 C CA . LEU A 1 101 ? -7.02 -12.492 2.199 1 95.62 101 LEU A CA 1
ATOM 820 C C . LEU A 1 101 ? -7.848 -13.438 3.064 1 95.62 101 LEU A C 1
ATOM 822 O O . LEU A 1 101 ? -8.711 -14.156 2.557 1 95.62 101 LEU A O 1
ATOM 826 N N . ASN A 1 102 ? -7.59 -13.383 4.336 1 95.44 102 ASN A N 1
ATOM 827 C CA . ASN A 1 102 ? -8.344 -14.219 5.258 1 95.44 102 ASN A CA 1
ATOM 828 C C . ASN A 1 102 ? -9.844 -13.938 5.184 1 95.44 102 ASN A C 1
ATOM 830 O O . ASN A 1 102 ? -10.656 -14.859 5.164 1 95.44 102 ASN A O 1
ATOM 834 N N . GLU A 1 103 ? -10.234 -12.727 5.09 1 94.31 103 GLU A N 1
ATOM 835 C CA . GLU A 1 103 ? -11.633 -12.336 4.965 1 94.31 103 GLU A CA 1
ATOM 836 C C . GLU A 1 103 ? -12.242 -12.875 3.672 1 94.31 103 GLU A C 1
ATOM 838 O O . GLU A 1 103 ? -13.367 -13.375 3.67 1 94.31 103 GLU A O 1
ATOM 843 N N . LEU A 1 104 ? -11.469 -12.703 2.584 1 93.62 104 LEU A N 1
ATOM 844 C CA . LEU A 1 104 ? -11.961 -13.109 1.274 1 93.62 104 LEU A CA 1
ATOM 845 C C . LEU A 1 104 ? -12.102 -14.633 1.197 1 93.62 104 LEU A C 1
ATOM 847 O O . LEU A 1 104 ? -13.094 -15.141 0.672 1 93.62 104 LEU A O 1
ATOM 851 N N . PHE A 1 105 ? -11.188 -15.359 1.75 1 94.5 105 PHE A N 1
ATOM 852 C CA . PHE A 1 105 ? -11.234 -16.812 1.708 1 94.5 105 PHE A CA 1
ATOM 853 C C . PHE A 1 105 ? -12.383 -17.344 2.551 1 94.5 105 PHE A C 1
ATOM 855 O O . PHE A 1 105 ? -12.984 -18.375 2.221 1 94.5 105 PHE A O 1
ATOM 862 N N . LYS A 1 106 ? -12.695 -16.594 3.627 1 92.06 106 LYS A N 1
ATOM 863 C CA . LYS A 1 106 ? -13.852 -16.969 4.438 1 92.06 106 LYS A CA 1
ATOM 864 C C . LYS A 1 106 ? -15.148 -16.859 3.641 1 92.06 106 LYS A C 1
ATOM 866 O O . LYS A 1 106 ? -16.125 -17.547 3.928 1 92.06 106 LYS A O 1
ATOM 871 N N . LYS A 1 107 ? -15.18 -16.031 2.648 1 88.44 107 LYS A N 1
ATOM 872 C CA . LYS A 1 107 ? -16.359 -15.805 1.825 1 88.44 107 LYS A CA 1
ATOM 873 C C . LYS A 1 107 ? -16.453 -16.828 0.699 1 88.44 107 LYS A C 1
ATOM 875 O O . LYS A 1 107 ? -17.5 -16.953 0.051 1 88.44 107 LYS A O 1
ATOM 880 N N . LEU A 1 108 ? -15.422 -17.453 0.424 1 88.25 108 LEU A N 1
ATOM 881 C CA . LEU A 1 108 ? -15.438 -18.469 -0.634 1 88.25 108 LEU A CA 1
ATOM 882 C C . LEU A 1 108 ? -16.062 -19.766 -0.143 1 88.25 108 LEU A C 1
ATOM 884 O O . LEU A 1 108 ? -16.766 -20.438 -0.9 1 88.25 108 LEU A O 1
ATOM 888 N N . MET B 1 1 ? -10.852 50 35.219 1 26.91 1 MET B N 1
ATOM 889 C CA . MET B 1 1 ? -10.445 49.594 33.875 1 26.91 1 MET B CA 1
ATOM 890 C C . MET B 1 1 ? -9.812 48.188 33.938 1 26.91 1 MET B C 1
ATOM 892 O O . MET B 1 1 ? -9.922 47.438 32.969 1 26.91 1 MET B O 1
ATOM 896 N N . LYS B 1 2 ? -8.523 48.125 34.5 1 34.47 2 LYS B N 1
ATOM 897 C CA . LYS B 1 2 ? -7.742 46.969 34.094 1 34.47 2 LYS B CA 1
ATOM 898 C C . LYS B 1 2 ? -8.445 45.656 34.5 1 34.47 2 LYS B C 1
ATOM 900 O O . LYS B 1 2 ? -8.867 45.5 35.625 1 34.47 2 LYS B O 1
ATOM 905 N N . LEU B 1 3 ? -9.008 45 33.562 1 27.66 3 LEU B N 1
ATOM 906 C CA . LEU B 1 3 ? -9.555 43.719 33.188 1 27.66 3 LEU B CA 1
ATOM 907 C C . LEU B 1 3 ? -8.734 42.594 33.75 1 27.66 3 LEU B C 1
ATOM 909 O O . LEU B 1 3 ? -7.512 42.688 33.875 1 27.66 3 LEU B O 1
ATOM 913 N N . ILE B 1 4 ? -9.406 41.656 34.375 1 27.22 4 ILE B N 1
ATOM 914 C CA . ILE B 1 4 ? -9.344 40.312 34.938 1 27.22 4 ILE B CA 1
ATOM 915 C C . ILE B 1 4 ? -8.641 39.375 33.969 1 27.22 4 ILE B C 1
ATOM 917 O O . ILE B 1 4 ? -9.125 39.156 32.875 1 27.22 4 ILE B O 1
ATOM 921 N N . SER B 1 5 ? -7.359 39.406 33.75 1 22.84 5 SER B N 1
ATOM 922 C CA . SER B 1 5 ? -6.371 38.594 33.031 1 22.84 5 SER B CA 1
ATOM 923 C C . SER B 1 5 ? -6.594 37.125 33.281 1 22.84 5 SER B C 1
ATOM 925 O O . SER B 1 5 ? -6.258 36.594 34.344 1 22.84 5 SER B O 1
ATOM 927 N N . ILE B 1 6 ? -7.723 36.688 33.031 1 22.55 6 ILE B N 1
ATOM 928 C CA . ILE B 1 6 ? -7.992 35.25 33.156 1 22.55 6 ILE B CA 1
ATOM 929 C C . ILE B 1 6 ? -6.938 34.469 32.406 1 22.55 6 ILE B C 1
ATOM 931 O O . ILE B 1 6 ? -6.879 34.531 31.156 1 22.55 6 ILE B O 1
ATOM 935 N N . LEU B 1 7 ? -5.703 34.406 32.688 1 24.83 7 LEU B N 1
ATOM 936 C CA . LEU B 1 7 ? -4.57 33.594 32.281 1 24.83 7 LEU B CA 1
ATOM 937 C C . LEU B 1 7 ? -4.941 32.125 32.281 1 24.83 7 LEU B C 1
ATOM 939 O O . LEU B 1 7 ? -4.738 31.422 33.281 1 24.83 7 LEU B O 1
ATOM 943 N N . LEU B 1 8 ? -6.098 31.734 32.125 1 22.89 8 LEU B N 1
ATOM 944 C CA . LEU B 1 8 ? -6.316 30.297 32.156 1 22.89 8 LEU B CA 1
ATOM 945 C C . LEU B 1 8 ? -5.43 29.594 31.125 1 22.89 8 LEU B C 1
ATOM 947 O O . LEU B 1 8 ? -5.613 29.781 29.906 1 22.89 8 LEU B O 1
ATOM 951 N N . ILE B 1 9 ? -4.125 29.484 31.25 1 24.5 9 ILE B N 1
ATOM 952 C CA . ILE B 1 9 ? -3.107 28.672 30.594 1 24.5 9 ILE B CA 1
ATOM 953 C C . ILE B 1 9 ? -3.602 27.234 30.484 1 24.5 9 ILE B C 1
ATOM 955 O O . ILE B 1 9 ? -3.705 26.516 31.484 1 24.5 9 ILE B O 1
ATOM 959 N N . GLY B 1 10 ? -4.719 26.938 30 1 21.42 10 GLY B N 1
ATOM 960 C CA . GLY B 1 10 ? -5.176 25.562 29.844 1 21.42 10 GLY B CA 1
ATOM 961 C C . GLY B 1 10 ? -4.121 24.656 29.25 1 21.42 10 GLY B C 1
ATOM 962 O O . GLY B 1 10 ? -3.533 24.953 28.219 1 21.42 10 GLY B O 1
ATOM 963 N N . THR B 1 11 ? -3.377 23.781 29.953 1 20.5 11 THR B N 1
ATOM 964 C CA . THR B 1 11 ? -2.461 22.656 29.828 1 20.5 11 THR B CA 1
ATOM 965 C C . THR B 1 11 ? -2.992 21.641 28.812 1 20.5 11 THR B C 1
ATOM 967 O O . THR B 1 11 ? -3.957 20.922 29.094 1 20.5 11 THR B O 1
ATOM 970 N N . LEU B 1 12 ? -3.49 22 27.719 1 24.23 12 LEU B N 1
ATOM 971 C CA . LEU B 1 12 ? -3.811 21.062 26.641 1 24.23 12 LEU B CA 1
ATOM 972 C C . LEU B 1 12 ? -2.816 19.906 26.609 1 24.23 12 LEU B C 1
ATOM 974 O O . LEU B 1 12 ? -1.607 20.125 26.516 1 24.23 12 LEU B O 1
ATOM 978 N N . PHE B 1 13 ? -3.164 18.828 27.219 1 23.03 13 PHE B N 1
ATOM 979 C CA . PHE B 1 13 ? -2.627 17.484 27.297 1 23.03 13 PHE B CA 1
ATOM 980 C C . PHE B 1 13 ? -2.199 16.984 25.906 1 23.03 13 PHE B C 1
ATOM 982 O O . PHE B 1 13 ? -3.023 16.875 25 1 23.03 13 PHE B O 1
ATOM 989 N N . THR B 1 14 ? -1.211 17.547 25.234 1 21.22 14 THR B N 1
ATOM 990 C CA . THR B 1 14 ? -0.431 16.875 24.203 1 21.22 14 THR B CA 1
ATOM 991 C C . THR B 1 14 ? -0.406 15.367 24.438 1 21.22 14 THR B C 1
ATOM 993 O O . THR B 1 14 ? 0.226 14.891 25.375 1 21.22 14 THR B O 1
ATOM 996 N N . VAL B 1 15 ? -1.579 14.781 24.5 1 21.81 15 VAL B N 1
ATOM 997 C CA . VAL B 1 15 ? -1.551 13.328 24.469 1 21.81 15 VAL B CA 1
ATOM 998 C C . VAL B 1 15 ? -0.538 12.852 23.422 1 21.81 15 VAL B C 1
ATOM 1000 O O . VAL B 1 15 ? -0.719 13.07 22.219 1 21.81 15 VAL B O 1
ATOM 1003 N N . ALA B 1 16 ? 0.762 13.016 23.625 1 23.55 16 ALA B N 1
ATOM 1004 C CA . ALA B 1 16 ? 1.877 12.18 23.188 1 23.55 16 ALA B CA 1
ATOM 1005 C C . ALA B 1 16 ? 1.429 10.742 22.953 1 23.55 16 ALA B C 1
ATOM 1007 O O . ALA B 1 16 ? 1.262 9.977 23.891 1 23.55 16 ALA B O 1
ATOM 1008 N N . ILE B 1 17 ? 0.34 10.547 22.391 1 22.97 17 ILE B N 1
ATOM 1009 C CA . ILE B 1 17 ? 0.204 9.156 21.969 1 22.97 17 ILE B CA 1
ATOM 1010 C C . ILE B 1 17 ? 1.526 8.672 21.375 1 22.97 17 ILE B C 1
ATOM 1012 O O . ILE B 1 17 ? 1.838 8.945 20.219 1 22.97 17 ILE B O 1
ATOM 1016 N N . ALA B 1 18 ? 2.707 8.984 21.875 1 24.95 18 ALA B N 1
ATOM 1017 C CA . ALA B 1 18 ? 3.875 8.102 21.906 1 24.95 18 ALA B CA 1
ATOM 1018 C C . ALA B 1 18 ? 3.461 6.648 22.094 1 24.95 18 ALA B C 1
ATOM 1020 O O . ALA B 1 18 ? 3.273 6.191 23.234 1 24.95 18 ALA B O 1
ATOM 1021 N N . ALA B 1 19 ? 2.322 6.281 21.734 1 26.38 19 ALA B N 1
ATOM 1022 C CA . ALA B 1 19 ? 2.297 4.832 21.922 1 26.38 19 ALA B CA 1
ATOM 1023 C C . ALA B 1 19 ? 3.686 4.23 21.719 1 26.38 19 ALA B C 1
ATOM 1025 O O . ALA B 1 19 ? 4.422 4.633 20.812 1 26.38 19 ALA B O 1
ATOM 1026 N N . SER B 1 20 ? 4.363 4.129 22.828 1 25.67 20 SER B N 1
ATOM 1027 C CA . SER B 1 20 ? 5.531 3.258 22.828 1 25.67 20 SER B CA 1
ATOM 1028 C C . SER B 1 20 ? 5.5 2.277 21.656 1 25.67 20 SER B C 1
ATOM 1030 O O . SER B 1 20 ? 4.691 1.346 21.656 1 25.67 20 SER B O 1
ATOM 1032 N N . ILE B 1 21 ? 5.418 2.822 20.516 1 30.33 21 ILE B N 1
ATOM 1033 C CA . ILE B 1 21 ? 5.746 1.768 19.562 1 30.33 21 ILE B CA 1
ATOM 1034 C C . ILE B 1 21 ? 6.75 0.801 20.188 1 30.33 21 ILE B C 1
ATOM 1036 O O . ILE B 1 21 ? 7.844 1.204 20.594 1 30.33 21 ILE B O 1
ATOM 1040 N N . PRO B 1 22 ? 6.18 -0.101 21.094 1 31.95 22 PRO B N 1
ATOM 1041 C CA . PRO B 1 22 ? 7.238 -0.91 21.703 1 31.95 22 PRO B CA 1
ATOM 1042 C C . PRO B 1 22 ? 8.562 -0.812 20.938 1 31.95 22 PRO B C 1
ATOM 1044 O O . PRO B 1 22 ? 8.578 -0.502 19.75 1 31.95 22 PRO B O 1
ATOM 1047 N N . GLU B 1 23 ? 9.664 -0.282 21.625 1 33.94 23 GLU B N 1
ATOM 1048 C CA . GLU B 1 23 ? 10.914 -0.553 20.922 1 33.94 23 GLU B CA 1
ATOM 1049 C C . GLU B 1 23 ? 10.719 -1.581 19.812 1 33.94 23 GLU B C 1
ATOM 1051 O 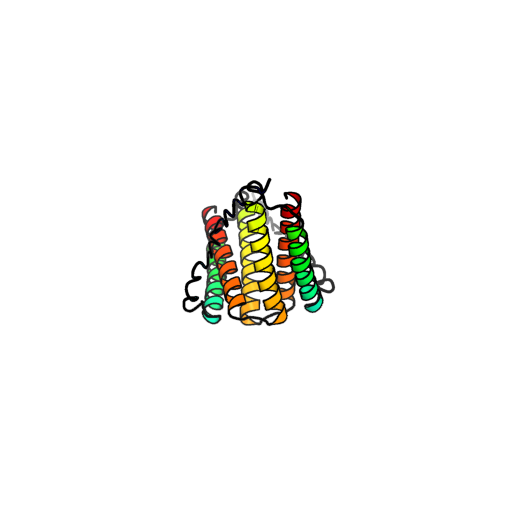O . GLU B 1 23 ? 10.109 -2.629 20.031 1 33.94 23 GLU B O 1
ATOM 1056 N N . PRO B 1 24 ? 10.461 -1.187 18.531 1 36.31 24 PRO B N 1
ATOM 1057 C CA . PRO B 1 24 ? 10.219 -2.354 17.688 1 36.31 24 PRO B CA 1
ATOM 1058 C C . PRO B 1 24 ? 10.805 -3.639 18.266 1 36.31 24 PRO B C 1
ATOM 1060 O O . PRO B 1 24 ? 11.977 -3.668 18.672 1 36.31 24 PRO B O 1
ATOM 1063 N N . GLU B 1 25 ? 10.148 -4.199 19.203 1 43.72 25 GLU B N 1
ATOM 1064 C CA . GLU B 1 25 ? 10.688 -5.551 19.328 1 43.72 25 GLU B CA 1
ATOM 1065 C C . GLU B 1 25 ? 11.445 -5.961 18.078 1 43.72 25 GLU B C 1
ATOM 1067 O O . GLU B 1 25 ? 11.266 -5.359 17.016 1 43.72 25 GLU B O 1
ATOM 1072 N N . ASN B 1 26 ? 12.336 -6.84 18.109 1 51.28 26 ASN B N 1
ATOM 1073 C CA . ASN B 1 26 ? 13.148 -7.32 17 1 51.28 26 ASN B CA 1
ATOM 1074 C C . ASN B 1 26 ? 12.375 -7.301 15.688 1 51.28 26 ASN B C 1
ATOM 1076 O O . ASN B 1 26 ? 11.406 -8.047 15.523 1 51.28 26 ASN B O 1
ATOM 1080 N N . GLY B 1 27 ? 11.961 -5.898 15.305 1 60.88 27 GLY B N 1
ATOM 1081 C CA . GLY B 1 27 ? 11.359 -5.871 13.984 1 60.88 27 GLY B CA 1
ATOM 1082 C C . GLY B 1 27 ? 11.695 -7.094 13.148 1 60.88 27 GLY B C 1
ATOM 1083 O O . GLY B 1 27 ? 12.695 -7.77 13.406 1 60.88 27 GLY B O 1
ATOM 1084 N N . ILE B 1 28 ? 10.664 -7.547 12.523 1 75.19 28 ILE B N 1
ATOM 1085 C CA . ILE B 1 28 ? 10.898 -8.68 11.633 1 75.19 28 ILE B CA 1
ATOM 1086 C C . ILE B 1 28 ? 12.047 -8.352 10.68 1 75.19 28 ILE B C 1
ATOM 1088 O O . ILE B 1 28 ? 12.156 -7.227 10.195 1 75.19 28 ILE B O 1
ATOM 1092 N N . SER B 1 29 ? 13.008 -9.125 10.789 1 88.56 29 SER B N 1
ATOM 1093 C CA . SER B 1 29 ? 14.117 -8.945 9.859 1 88.56 29 SER B CA 1
ATOM 1094 C C . SER B 1 29 ? 13.641 -9.008 8.414 1 88.56 29 SER B C 1
ATOM 1096 O O . SER B 1 29 ? 12.562 -9.531 8.133 1 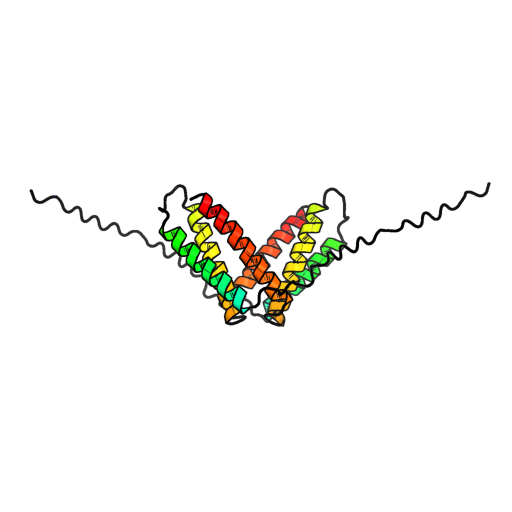88.56 29 SER B O 1
ATOM 1098 N N . LYS B 1 30 ? 14.383 -8.383 7.605 1 91.25 30 LYS B N 1
ATOM 1099 C CA . LYS B 1 30 ? 14.109 -8.453 6.172 1 91.25 30 LYS B CA 1
ATOM 1100 C C . LYS B 1 30 ? 13.883 -9.891 5.723 1 91.25 30 LYS B C 1
ATOM 1102 O O . LYS B 1 30 ? 12.93 -10.18 5 1 91.25 30 LYS B O 1
ATOM 1107 N N . ASP B 1 31 ? 14.742 -10.836 6.16 1 91.94 31 ASP B N 1
ATOM 1108 C CA . ASP B 1 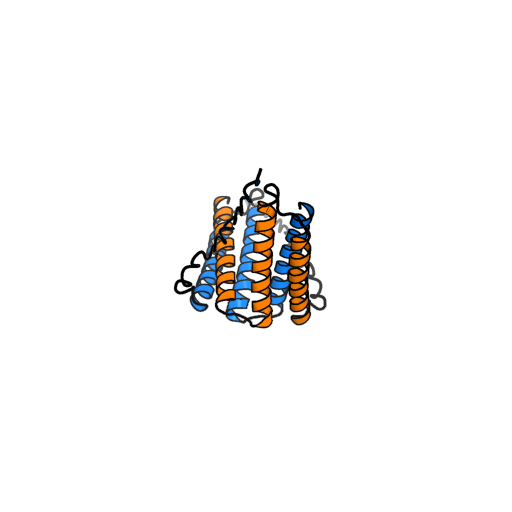31 ? 14.656 -12.242 5.77 1 91.94 31 ASP B CA 1
ATOM 1109 C C . ASP B 1 31 ? 13.352 -12.867 6.254 1 91.94 31 ASP B C 1
ATOM 1111 O O . ASP B 1 31 ? 12.719 -13.633 5.523 1 91.94 31 ASP B O 1
ATOM 1115 N N . GLU B 1 32 ? 13.016 -12.57 7.434 1 93.25 32 GLU B N 1
ATOM 1116 C CA . GLU B 1 32 ? 11.766 -13.094 7.98 1 93.25 32 GLU B CA 1
ATOM 1117 C C . GLU B 1 32 ? 10.562 -12.578 7.199 1 93.25 32 GLU B C 1
ATOM 1119 O O . GLU B 1 32 ? 9.609 -13.32 6.953 1 93.25 32 GLU B O 1
ATOM 1124 N N . LEU B 1 33 ? 10.672 -11.312 6.816 1 94.69 33 LEU B N 1
ATOM 1125 C CA . LEU B 1 33 ? 9.578 -10.719 6.059 1 94.69 33 LEU B CA 1
ATOM 1126 C C . LEU B 1 33 ? 9.469 -11.352 4.672 1 94.69 33 LEU B C 1
ATOM 1128 O O . LEU B 1 33 ? 8.367 -11.609 4.191 1 94.69 33 LEU B O 1
ATOM 1132 N N . ILE B 1 34 ? 10.562 -11.562 4.039 1 94.25 34 ILE B N 1
ATOM 1133 C CA . ILE B 1 34 ? 10.602 -12.219 2.738 1 94.25 34 ILE B CA 1
ATOM 1134 C C . ILE B 1 34 ? 9.945 -13.594 2.84 1 94.25 34 ILE B C 1
ATOM 1136 O O . ILE B 1 34 ? 9.094 -13.945 2.02 1 94.25 34 ILE B O 1
ATOM 1140 N N . HIS B 1 35 ? 10.289 -14.289 3.852 1 95.56 35 HIS B N 1
ATOM 1141 C CA . HIS B 1 35 ? 9.727 -15.617 4.035 1 95.56 35 HIS B CA 1
ATOM 1142 C C . HIS B 1 35 ? 8.227 -15.547 4.297 1 95.56 35 HIS B C 1
ATOM 1144 O O . HIS B 1 35 ? 7.461 -16.375 3.791 1 95.56 35 HIS B O 1
ATOM 1150 N N . HIS B 1 36 ? 7.855 -14.648 5.125 1 95.88 36 HIS B N 1
ATOM 1151 C CA . HIS B 1 36 ? 6.441 -14.461 5.43 1 95.88 36 HIS B CA 1
ATOM 1152 C C . HIS B 1 36 ? 5.637 -14.211 4.16 1 95.88 36 HIS B C 1
ATOM 1154 O O . HIS B 1 36 ? 4.59 -14.836 3.951 1 95.88 36 HIS B O 1
ATOM 1160 N N . VAL B 1 37 ? 6.117 -13.289 3.338 1 96.56 37 VAL B N 1
ATOM 1161 C CA . VAL B 1 37 ? 5.406 -12.953 2.109 1 96.56 37 VAL B CA 1
ATOM 1162 C C . VAL B 1 37 ? 5.383 -14.164 1.179 1 96.56 37 VAL B C 1
ATOM 1164 O O . VAL B 1 37 ? 4.359 -14.461 0.557 1 96.56 37 VAL B O 1
ATOM 1167 N N . GLU B 1 38 ? 6.445 -14.93 1.065 1 95.75 38 GLU B N 1
ATOM 1168 C CA . GLU B 1 38 ? 6.5 -16.156 0.263 1 95.75 38 GLU B CA 1
ATOM 1169 C C . GLU B 1 38 ? 5.445 -17.156 0.716 1 95.75 38 GLU B C 1
ATOM 1171 O O . GLU B 1 38 ? 4.734 -17.734 -0.11 1 95.75 38 GLU B O 1
ATOM 1176 N N . ASN B 1 39 ? 5.395 -17.281 1.963 1 96.88 39 ASN B N 1
ATOM 1177 C CA . ASN B 1 39 ? 4.426 -18.219 2.525 1 96.88 39 ASN B CA 1
ATOM 1178 C C . ASN B 1 39 ? 2.992 -17.781 2.23 1 96.88 39 ASN B C 1
ATOM 1180 O O . ASN B 1 39 ? 2.139 -18.609 1.91 1 96.88 39 ASN B O 1
ATOM 1184 N N . LEU B 1 40 ? 2.756 -16.516 2.387 1 97.25 40 LEU B N 1
ATOM 1185 C CA . LEU B 1 40 ? 1.426 -15.977 2.111 1 97.25 40 LEU B CA 1
ATOM 1186 C C . LEU B 1 40 ? 1.025 -16.234 0.663 1 97.25 40 LEU B C 1
ATOM 1188 O O . LEU B 1 40 ? -0.107 -16.641 0.39 1 97.25 40 LEU B O 1
ATOM 1192 N N . ILE B 1 41 ? 1.903 -15.93 -0.253 1 96.12 41 ILE B N 1
ATOM 1193 C CA . ILE B 1 41 ? 1.651 -16.156 -1.673 1 96.12 41 ILE B CA 1
ATOM 1194 C C . ILE B 1 41 ? 1.362 -17.625 -1.922 1 96.12 41 ILE B C 1
ATOM 1196 O O . ILE B 1 41 ? 0.357 -17.984 -2.547 1 96.12 41 ILE B O 1
ATOM 1200 N N . TYR B 1 42 ? 2.229 -18.469 -1.367 1 96.56 42 TYR B N 1
ATOM 1201 C CA . TYR B 1 42 ? 2.092 -19.906 -1.55 1 96.56 42 TYR B CA 1
ATOM 1202 C C . TYR B 1 42 ? 0.764 -20.406 -0.991 1 96.56 42 TYR B C 1
ATOM 1204 O O . TYR B 1 42 ? 0.01 -21.094 -1.685 1 96.56 42 TYR B O 1
ATOM 1212 N N . GLU B 1 43 ? 0.407 -20.062 0.241 1 95.81 43 GLU B N 1
ATOM 1213 C CA . GLU B 1 43 ? -0.826 -20.5 0.895 1 95.81 43 GLU B CA 1
ATOM 1214 C C . GLU B 1 43 ? -2.055 -19.984 0.149 1 95.81 43 GLU B C 1
ATOM 1216 O O . GLU B 1 43 ? -3.062 -20.688 0.045 1 95.81 43 GLU B O 1
ATOM 1221 N N . SER B 1 44 ? -1.965 -18.797 -0.303 1 95.25 44 SER B N 1
ATOM 1222 C CA . SER B 1 44 ? -3.09 -18.219 -1.035 1 95.25 44 SER B CA 1
ATOM 1223 C C . SER B 1 44 ? -3.363 -19 -2.322 1 95.25 44 SER B C 1
ATOM 1225 O O . SER B 1 44 ? -4.516 -19.281 -2.645 1 95.25 44 SER B O 1
ATOM 1227 N N . HIS B 1 45 ? -2.301 -19.297 -3.074 1 94 45 HIS B N 1
ATOM 1228 C CA . HIS B 1 45 ? -2.471 -20.094 -4.281 1 94 45 HIS B CA 1
ATOM 1229 C C . HIS B 1 45 ? -3.057 -21.469 -3.957 1 94 45 HIS B C 1
ATOM 1231 O O . HIS B 1 45 ? -3.959 -21.938 -4.652 1 94 45 HIS B O 1
ATOM 1237 N N . ASN B 1 46 ? -2.568 -22.062 -2.896 1 93.94 46 ASN B N 1
ATOM 1238 C CA . ASN B 1 46 ? -3.049 -23.375 -2.486 1 93.94 46 ASN B CA 1
ATOM 1239 C C . ASN B 1 46 ? -4.527 -23.344 -2.107 1 93.94 46 ASN B C 1
ATOM 1241 O O . ASN B 1 46 ? -5.301 -24.203 -2.521 1 93.94 46 ASN B O 1
ATOM 1245 N N . GLN B 1 47 ? -4.871 -22.344 -1.366 1 92.62 47 GLN B N 1
ATOM 1246 C CA . GLN B 1 47 ? -6.262 -22.219 -0.94 1 92.62 47 GLN B CA 1
ATOM 1247 C C . GLN B 1 47 ? -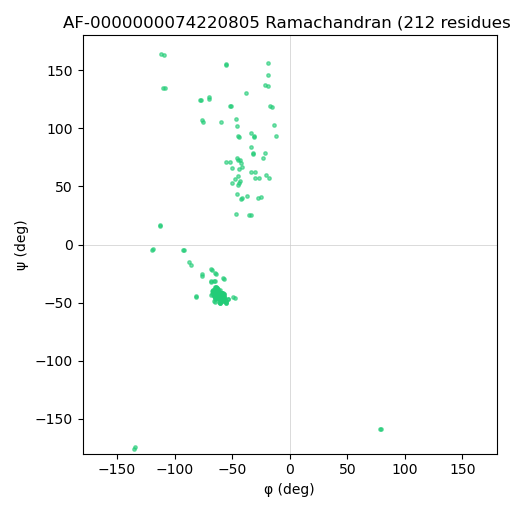7.18 -21.938 -2.129 1 92.62 47 GLN B C 1
ATOM 1249 O O . GLN B 1 47 ? -8.281 -22.5 -2.215 1 92.62 47 GLN B O 1
ATOM 1254 N N . LEU B 1 48 ? -6.73 -21.094 -3.072 1 91.62 48 LEU B N 1
ATOM 1255 C CA . LEU B 1 48 ? -7.516 -20.766 -4.258 1 91.62 48 LEU B CA 1
ATOM 1256 C C . LEU B 1 48 ? -7.746 -22 -5.117 1 91.62 48 LEU B C 1
ATOM 1258 O O . LEU B 1 48 ? -8.812 -22.156 -5.711 1 91.62 48 LEU B O 1
ATOM 1262 N N . SER B 1 49 ? -6.746 -22.844 -5.195 1 88.56 49 SER B N 1
ATOM 1263 C CA . SER B 1 49 ? -6.84 -24.047 -6.016 1 88.56 49 SER B CA 1
ATOM 1264 C C . SER B 1 49 ? -7.855 -25.031 -5.445 1 88.56 49 SER B C 1
ATOM 1266 O O . SER B 1 49 ? -8.383 -25.875 -6.168 1 88.56 49 SER B O 1
ATOM 1268 N N . ASN B 1 50 ? -8.125 -24.891 -4.164 1 86.75 50 ASN B N 1
ATOM 1269 C CA . ASN B 1 50 ? -9.039 -25.797 -3.486 1 86.75 50 ASN B CA 1
ATOM 1270 C C . ASN B 1 50 ? -10.469 -25.281 -3.5 1 86.75 50 ASN B C 1
ATOM 1272 O O . ASN B 1 50 ? -11.383 -25.938 -3.018 1 86.75 50 ASN B O 1
ATOM 1276 N N . HIS B 1 51 ? -10.688 -24.109 -3.996 1 84.06 51 HIS B N 1
ATOM 1277 C CA . HIS B 1 51 ? -12.031 -23.547 -4.027 1 84.06 51 HIS B CA 1
ATOM 1278 C C . HIS B 1 51 ? -12.586 -23.516 -5.449 1 84.06 51 HIS B C 1
ATOM 1280 O O . HIS B 1 51 ? -11.844 -23.234 -6.398 1 84.06 51 HIS B O 1
ATOM 1286 N N . LYS B 1 52 ? -13.922 -23.953 -5.633 1 78.81 52 LYS B N 1
ATOM 1287 C CA . LYS B 1 52 ? -14.602 -23.906 -6.926 1 78.81 52 LYS B CA 1
ATOM 1288 C C . LYS B 1 52 ? -14.906 -22.469 -7.324 1 78.81 52 LYS B C 1
ATOM 1290 O O . LYS B 1 52 ? -15.352 -21.672 -6.5 1 78.81 52 LYS B O 1
ATOM 1295 N N . HIS B 1 53 ? -14.43 -22.094 -8.539 1 76.56 53 HIS B N 1
ATOM 1296 C CA . HIS B 1 53 ? -14.773 -20.781 -9.086 1 76.56 53 HIS B CA 1
A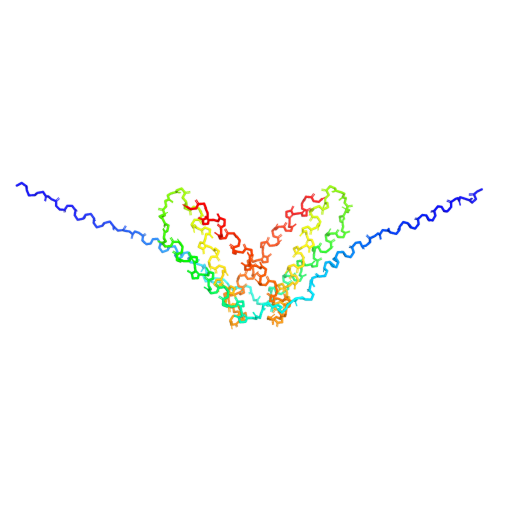TOM 1297 C C . HIS B 1 53 ? -16.203 -20.766 -9.602 1 76.56 53 HIS B C 1
ATOM 1299 O O . HIS B 1 53 ? -16.562 -21.531 -10.5 1 76.56 53 HIS B O 1
ATOM 1305 N N . THR B 1 54 ? -17.016 -20.156 -8.867 1 78.06 54 THR B N 1
ATOM 1306 C CA . THR B 1 54 ? -18.406 -19.969 -9.273 1 78.06 54 THR B CA 1
ATOM 1307 C C . THR B 1 54 ? -18.688 -18.516 -9.625 1 78.06 54 THR B C 1
ATOM 1309 O O . THR B 1 54 ? -17.859 -17.641 -9.352 1 78.06 54 THR B O 1
ATOM 1312 N N . GLU B 1 55 ? -19.797 -18.234 -10.336 1 78.94 55 GLU B N 1
ATOM 1313 C CA . GLU B 1 55 ? -20.203 -16.891 -10.688 1 78.94 55 GLU B CA 1
ATOM 1314 C C . GLU B 1 55 ? -20.375 -16.031 -9.438 1 78.94 55 GLU B C 1
ATOM 1316 O O . GLU B 1 55 ? -20.062 -14.836 -9.445 1 78.94 55 GLU B O 1
ATOM 1321 N N . GLN B 1 56 ? -20.75 -16.656 -8.266 1 83.31 56 GLN B N 1
ATOM 1322 C CA . GLN B 1 56 ? -21.062 -15.938 -7.039 1 83.31 56 GLN B CA 1
ATOM 1323 C C . GLN B 1 56 ? -19.812 -15.438 -6.344 1 83.31 56 GLN B C 1
ATOM 1325 O O . GLN B 1 56 ? -19.844 -14.422 -5.648 1 83.31 56 GLN B O 1
ATOM 1330 N N . ASN B 1 57 ? -18.688 -16.219 -6.664 1 87.56 57 ASN B N 1
ATOM 1331 C CA . ASN B 1 57 ? -17.484 -15.82 -5.93 1 87.56 57 ASN B CA 1
ATOM 1332 C C . ASN B 1 57 ? -16.438 -15.219 -6.855 1 87.56 57 ASN B C 1
ATOM 1334 O O . ASN B 1 57 ? -15.281 -15.062 -6.461 1 87.56 57 ASN B O 1
ATOM 1338 N N . HIS B 1 58 ? -16.844 -14.836 -8.039 1 88.19 58 HIS B N 1
ATOM 1339 C CA . HIS B 1 58 ? -15.93 -14.336 -9.062 1 88.19 58 HIS B CA 1
ATOM 1340 C C . HIS B 1 58 ? -15.211 -13.07 -8.594 1 88.19 58 HIS B C 1
ATOM 1342 O O . HIS B 1 58 ? -14 -12.945 -8.75 1 88.19 58 HIS B O 1
ATOM 1348 N N . LYS B 1 59 ? -16.016 -12.227 -7.973 1 89.81 59 LYS B N 1
ATOM 1349 C CA . LYS B 1 59 ? -15.43 -10.961 -7.535 1 89.81 59 LYS B CA 1
ATOM 1350 C C . LYS B 1 59 ? -14.383 -11.188 -6.445 1 89.81 59 LYS B C 1
ATOM 1352 O O . LYS B 1 59 ? -13.32 -10.562 -6.453 1 89.81 59 LYS B O 1
ATOM 1357 N N . ALA B 1 60 ? -14.648 -12.07 -5.539 1 91.69 60 ALA B N 1
ATOM 1358 C CA . ALA B 1 60 ? -13.703 -12.375 -4.473 1 91.69 60 ALA B CA 1
ATOM 1359 C C . ALA B 1 60 ? -12.438 -13.031 -5.031 1 91.69 60 ALA B C 1
ATOM 1361 O O . ALA B 1 60 ? -11.328 -12.703 -4.605 1 91.69 60 ALA B O 1
ATOM 1362 N N . VAL B 1 61 ? -12.594 -13.891 -5.953 1 91.5 61 VAL B N 1
ATOM 1363 C CA . VAL B 1 61 ? -11.469 -14.586 -6.574 1 91.5 61 VAL B CA 1
ATOM 1364 C C . VAL B 1 61 ? -10.586 -13.586 -7.312 1 91.5 61 VAL B C 1
ATOM 1366 O O . VAL B 1 61 ? -9.359 -13.625 -7.199 1 91.5 61 VAL B O 1
ATOM 1369 N N . GLU B 1 62 ? -11.227 -12.68 -8.016 1 89.88 62 GLU B N 1
ATOM 1370 C CA . GLU B 1 62 ? -10.492 -11.641 -8.719 1 89.88 62 GLU B CA 1
ATOM 1371 C C . GLU B 1 62 ? -9.68 -10.781 -7.746 1 89.88 62 GLU B C 1
ATOM 1373 O O . GLU B 1 62 ? -8.5 -10.508 -7.984 1 89.88 62 GLU B O 1
ATOM 1378 N N . GLU B 1 63 ? -10.258 -10.438 -6.688 1 91.19 63 GLU B N 1
ATOM 1379 C CA . GLU B 1 63 ? -9.578 -9.617 -5.688 1 91.19 63 GLU B CA 1
ATOM 1380 C C . GLU B 1 63 ? -8.406 -10.367 -5.062 1 91.19 63 GLU B C 1
ATOM 1382 O O . GLU B 1 63 ? -7.359 -9.781 -4.797 1 91.19 63 GLU B O 1
ATOM 1387 N N . ILE B 1 64 ? -8.578 -11.625 -4.809 1 94.56 64 ILE B N 1
ATOM 1388 C CA . ILE B 1 64 ? -7.516 -12.438 -4.234 1 94.56 64 ILE B CA 1
ATOM 1389 C C . ILE B 1 64 ? -6.324 -12.477 -5.188 1 94.56 64 ILE B C 1
ATOM 1391 O O . ILE B 1 64 ? -5.176 -12.297 -4.766 1 94.56 64 ILE B O 1
ATOM 1395 N N . TYR B 1 65 ? -6.559 -12.617 -6.465 1 92.44 65 TYR B N 1
ATOM 1396 C CA . TYR B 1 65 ? -5.469 -12.625 -7.434 1 92.44 65 TYR B CA 1
ATOM 1397 C C . TYR B 1 65 ? -4.754 -11.273 -7.457 1 92.44 65 TYR B C 1
ATOM 1399 O O . TYR B 1 65 ? -3.531 -11.219 -7.586 1 92.44 65 TYR B O 1
ATOM 1407 N N . GLU B 1 66 ? -5.508 -10.234 -7.344 1 89.38 66 GLU B N 1
ATOM 1408 C CA . GLU B 1 66 ? -4.906 -8.898 -7.293 1 89.38 66 GLU B CA 1
ATOM 1409 C C . GLU B 1 66 ? -3.982 -8.758 -6.09 1 89.38 66 GLU B C 1
ATOM 1411 O O . GLU B 1 66 ? -2.875 -8.227 -6.207 1 89.38 66 GLU B O 1
ATOM 1416 N N . ILE B 1 67 ? -4.477 -9.219 -4.941 1 93 67 ILE B N 1
ATOM 1417 C CA . ILE B 1 67 ? -3.686 -9.141 -3.717 1 93 67 ILE B CA 1
ATOM 1418 C C . ILE B 1 67 ? -2.414 -9.969 -3.867 1 93 67 ILE B C 1
ATOM 1420 O O . ILE B 1 67 ? -1.329 -9.539 -3.469 1 93 67 ILE B O 1
ATOM 1424 N N . ILE B 1 68 ? -2.537 -11.18 -4.43 1 94.69 68 ILE B N 1
ATOM 1425 C CA . ILE B 1 68 ? -1.376 -12.031 -4.652 1 94.69 68 ILE B CA 1
ATOM 1426 C C . ILE B 1 68 ? -0.364 -11.305 -5.535 1 94.69 68 ILE B C 1
ATOM 1428 O O . ILE B 1 68 ? 0.841 -11.352 -5.273 1 94.69 68 ILE B O 1
ATOM 1432 N N . ASP B 1 69 ? -0.808 -10.617 -6.598 1 90.06 69 ASP B N 1
ATOM 1433 C CA . ASP B 1 69 ? 0.086 -9.867 -7.48 1 90.06 69 ASP B CA 1
ATOM 1434 C C . ASP B 1 69 ? 0.799 -8.75 -6.727 1 90.06 69 ASP B C 1
ATOM 1436 O O . ASP B 1 69 ? 1.993 -8.523 -6.926 1 90.06 69 ASP B O 1
ATOM 1440 N N . HIS B 1 70 ? 0.121 -8.047 -5.855 1 89.06 70 HIS B N 1
ATOM 1441 C CA . HIS B 1 70 ? 0.744 -7.02 -5.035 1 89.06 70 HIS B CA 1
ATOM 1442 C C . HIS B 1 70 ? 1.802 -7.613 -4.113 1 89.06 70 HIS B C 1
ATOM 1444 O O . HIS B 1 70 ? 2.885 -7.043 -3.953 1 89.06 70 HIS B O 1
ATOM 1450 N N . LEU B 1 71 ? 1.499 -8.773 -3.553 1 94.94 71 LEU B N 1
ATOM 1451 C CA . LEU B 1 71 ? 2.439 -9.438 -2.658 1 94.94 71 LEU B CA 1
ATOM 1452 C C . LEU B 1 71 ? 3.697 -9.859 -3.408 1 94.94 71 LEU B C 1
ATOM 1454 O O . LEU B 1 71 ? 4.805 -9.781 -2.867 1 94.94 71 LEU B O 1
ATOM 1458 N N . LYS B 1 72 ? 3.545 -10.297 -4.645 1 92.81 72 LYS B N 1
ATOM 1459 C CA . LYS B 1 72 ? 4.699 -10.633 -5.469 1 92.81 72 LYS B CA 1
ATOM 1460 C C . LYS B 1 72 ? 5.59 -9.422 -5.699 1 92.81 72 LYS B C 1
ATOM 1462 O O . LYS B 1 72 ? 6.82 -9.531 -5.688 1 92.81 72 LYS B O 1
ATOM 1467 N N . VAL B 1 73 ? 4.941 -8.297 -5.957 1 88.5 73 VAL B N 1
ATOM 1468 C CA . VAL B 1 73 ? 5.691 -7.062 -6.164 1 88.5 73 VAL B CA 1
ATOM 1469 C C . VAL B 1 73 ? 6.457 -6.699 -4.895 1 88.5 73 VAL B C 1
ATOM 1471 O O . VAL B 1 73 ? 7.637 -6.344 -4.953 1 88.5 73 VAL B O 1
ATOM 1474 N N . ILE B 1 74 ? 5.82 -6.793 -3.711 1 91.38 74 ILE B N 1
ATOM 1475 C CA . ILE B 1 74 ? 6.449 -6.512 -2.426 1 91.38 74 ILE B CA 1
ATOM 1476 C C . ILE B 1 74 ? 7.621 -7.469 -2.205 1 91.38 74 ILE B C 1
ATOM 1478 O O . ILE B 1 74 ? 8.695 -7.051 -1.777 1 91.38 74 ILE B O 1
ATOM 1482 N N . HIS B 1 75 ? 7.367 -8.75 -2.508 1 93.5 75 HIS B N 1
ATOM 1483 C CA . HIS B 1 75 ? 8.422 -9.75 -2.418 1 93.5 75 HIS B CA 1
ATOM 1484 C C . HIS B 1 75 ? 9.633 -9.352 -3.254 1 93.5 75 HIS B C 1
ATOM 1486 O O . HIS B 1 75 ? 10.773 -9.406 -2.773 1 93.5 75 HIS B O 1
ATOM 1492 N N . GLY B 1 76 ? 9.391 -9.008 -4.504 1 90 76 GLY B N 1
ATOM 1493 C CA . GLY B 1 76 ? 10.461 -8.562 -5.383 1 90 76 GLY B CA 1
ATOM 1494 C C . GLY B 1 76 ? 11.227 -7.367 -4.84 1 90 76 GLY B C 1
ATOM 1495 O O . GLY B 1 76 ? 12.453 -7.312 -4.93 1 90 76 GLY B O 1
ATOM 1496 N N . ARG B 1 77 ? 10.516 -6.398 -4.293 1 88.31 77 ARG B N 1
ATOM 1497 C CA . ARG B 1 77 ? 11.141 -5.215 -3.713 1 88.31 77 ARG B CA 1
ATOM 1498 C C . ARG B 1 77 ? 12.031 -5.586 -2.531 1 88.31 77 ARG B C 1
ATOM 1500 O O . ARG B 1 77 ? 13.125 -5.039 -2.373 1 88.31 77 ARG B O 1
ATOM 1507 N N . LEU B 1 78 ? 11.5 -6.48 -1.688 1 91.06 78 LEU B N 1
ATOM 1508 C CA . LEU B 1 78 ? 12.258 -6.926 -0.524 1 91.06 78 LEU B CA 1
ATOM 1509 C C . LEU B 1 78 ? 13.516 -7.672 -0.949 1 91.06 78 LEU B C 1
ATOM 1511 O O . LEU B 1 78 ? 14.586 -7.477 -0.368 1 91.06 78 LEU B O 1
ATOM 1515 N N . GLU B 1 79 ? 13.414 -8.438 -2.031 1 89.31 79 GLU B N 1
ATOM 1516 C CA . GLU B 1 79 ? 14.523 -9.273 -2.48 1 89.31 79 GLU B CA 1
ATOM 1517 C C . GLU B 1 79 ? 15.539 -8.469 -3.283 1 89.31 79 GLU B C 1
ATOM 1519 O O . GLU B 1 79 ? 16.75 -8.602 -3.076 1 89.31 79 GLU B O 1
ATOM 1524 N N . HIS B 1 80 ? 15.008 -7.664 -4.18 1 85.75 80 HIS B N 1
ATOM 1525 C CA . HIS B 1 80 ? 15.898 -7.105 -5.188 1 85.75 80 HIS B CA 1
ATOM 1526 C C . HIS B 1 80 ? 15.938 -5.586 -5.113 1 85.75 80 HIS B C 1
ATOM 1528 O O . HIS B 1 80 ? 16.719 -4.941 -5.809 1 85.75 80 HIS B O 1
ATOM 1534 N N . GLY B 1 81 ? 15.203 -4.969 -4.297 1 83.12 81 GLY B N 1
ATOM 1535 C CA . GLY B 1 81 ? 15.133 -3.518 -4.25 1 83.12 81 GLY B CA 1
ATOM 1536 C C . GLY B 1 81 ? 14.273 -2.922 -5.348 1 83.12 81 GLY B C 1
ATOM 1537 O O . GLY B 1 81 ? 13.328 -3.557 -5.816 1 83.12 81 GLY B O 1
ATOM 1538 N N . LEU B 1 82 ? 14.484 -1.641 -5.652 1 82.75 82 LEU B N 1
ATOM 1539 C CA . LEU B 1 82 ? 13.648 -0.918 -6.605 1 82.75 82 LEU B CA 1
ATOM 1540 C C . LEU B 1 82 ? 14.016 -1.295 -8.039 1 82.75 82 LEU B C 1
ATOM 1542 O O . LEU B 1 82 ? 15.188 -1.303 -8.406 1 82.75 82 LEU B O 1
ATOM 1546 N N . ASN B 1 83 ? 13.07 -1.758 -8.82 1 82.88 83 ASN B N 1
ATOM 1547 C CA . ASN B 1 83 ? 13.172 -1.993 -10.25 1 82.88 83 ASN B CA 1
ATOM 1548 C C . ASN B 1 83 ? 11.945 -1.472 -10.992 1 82.88 83 ASN B C 1
ATOM 1550 O O . ASN B 1 83 ? 11.094 -0.796 -10.406 1 82.88 83 ASN B O 1
ATOM 1554 N N . GLU B 1 84 ? 11.867 -1.687 -12.281 1 82.19 84 GLU B N 1
ATOM 1555 C CA . GLU B 1 84 ? 10.781 -1.118 -13.078 1 82.19 84 GLU B CA 1
ATOM 1556 C C . GLU B 1 84 ? 9.422 -1.558 -12.547 1 82.19 84 GLU B C 1
ATOM 1558 O O . GLU B 1 84 ? 8.508 -0.742 -12.43 1 82.19 84 GLU B O 1
ATOM 1563 N N . THR B 1 85 ? 9.281 -2.793 -12.234 1 82.81 85 THR B N 1
ATOM 1564 C CA . THR B 1 85 ? 8.023 -3.334 -11.734 1 82.81 85 THR B CA 1
ATOM 1565 C C . THR B 1 85 ? 7.668 -2.727 -10.383 1 82.81 85 THR B C 1
ATOM 1567 O O . THR B 1 85 ? 6.531 -2.307 -10.164 1 82.81 85 THR B O 1
ATOM 1570 N N . THR B 1 86 ? 8.586 -2.721 -9.492 1 85.75 86 THR B N 1
ATOM 1571 C CA . THR B 1 86 ? 8.344 -2.186 -8.156 1 85.75 86 THR B CA 1
ATOM 1572 C C . THR B 1 86 ? 8.062 -0.686 -8.219 1 85.75 86 THR B C 1
ATOM 1574 O O . THR B 1 86 ? 7.258 -0.166 -7.445 1 85.75 86 THR B O 1
ATOM 1577 N N . LEU B 1 87 ? 8.664 0.021 -9.18 1 89.5 87 LEU B N 1
ATOM 1578 C CA . LEU B 1 87 ? 8.414 1.449 -9.352 1 89.5 87 LEU B CA 1
ATOM 1579 C C . LEU B 1 87 ? 6.984 1.706 -9.805 1 89.5 87 LEU B C 1
ATOM 1581 O O . LEU B 1 87 ? 6.34 2.645 -9.336 1 89.5 87 LEU B O 1
ATOM 1585 N N . LYS B 1 88 ? 6.609 0.905 -10.648 1 89.56 88 LYS B N 1
ATOM 1586 C CA . LYS B 1 88 ? 5.227 1.034 -11.102 1 89.56 88 LYS B CA 1
ATOM 1587 C C . LYS B 1 88 ? 4.25 0.816 -9.953 1 89.56 88 LYS B C 1
ATOM 1589 O O . LYS B 1 88 ? 3.217 1.486 -9.867 1 89.56 88 LYS B O 1
ATOM 1594 N N . PHE B 1 89 ? 4.516 -0.149 -9.133 1 86.38 89 PHE B N 1
ATOM 1595 C CA . PHE B 1 89 ? 3.693 -0.4 -7.953 1 86.38 89 PHE B CA 1
ATOM 1596 C C . PHE B 1 89 ? 3.684 0.813 -7.031 1 86.38 89 PHE B C 1
ATOM 1598 O O . PHE B 1 89 ? 2.627 1.226 -6.551 1 86.38 89 PHE B O 1
ATOM 1605 N N . GLU B 1 90 ? 4.793 1.399 -6.797 1 89 90 GLU B N 1
ATOM 1606 C CA . GLU B 1 90 ? 4.875 2.613 -5.988 1 89 90 GLU B CA 1
ATOM 1607 C C . GLU B 1 90 ? 4.062 3.746 -6.609 1 89 90 GLU B C 1
ATOM 1609 O O . GLU B 1 90 ? 3.338 4.457 -5.906 1 89 90 GLU B O 1
ATOM 1614 N N . GLU B 1 91 ? 4.234 3.896 -7.883 1 91.81 91 GLU B N 1
ATOM 1615 C CA . GLU B 1 91 ? 3.463 4.91 -8.594 1 91.81 91 GLU B CA 1
ATOM 1616 C C . GLU B 1 91 ? 1.968 4.742 -8.344 1 91.81 91 GLU B C 1
ATOM 1618 O O . GLU B 1 91 ? 1.271 5.711 -8.031 1 91.81 91 GLU B O 1
ATOM 1623 N N . ASN B 1 92 ? 1.55 3.537 -8.469 1 88 92 ASN B N 1
ATOM 1624 C CA . ASN B 1 92 ? 0.136 3.244 -8.258 1 88 92 ASN B CA 1
ATOM 1625 C C . ASN B 1 92 ? -0.287 3.541 -6.824 1 88 92 ASN B C 1
ATOM 1627 O O . ASN B 1 92 ? -1.37 4.078 -6.59 1 88 92 ASN B O 1
ATOM 1631 N N . LEU B 1 93 ? 0.499 3.129 -5.895 1 89.94 93 LEU B N 1
ATOM 1632 C CA . LEU B 1 93 ? 0.216 3.383 -4.484 1 89.94 93 LEU B CA 1
ATOM 1633 C C . LEU B 1 93 ? 0.122 4.879 -4.211 1 89.94 93 LEU B C 1
ATOM 1635 O O . LEU B 1 93 ? -0.821 5.34 -3.561 1 89.94 93 LEU B O 1
ATOM 1639 N N . ILE B 1 94 ? 0.991 5.605 -4.762 1 93.25 94 ILE B N 1
ATOM 1640 C CA . ILE B 1 94 ? 1.025 7.055 -4.602 1 93.25 94 ILE B CA 1
ATOM 1641 C C . ILE B 1 94 ? -0.227 7.672 -5.219 1 93.25 94 ILE B C 1
ATOM 1643 O O . ILE B 1 94 ? -0.86 8.547 -4.617 1 93.25 94 ILE B O 1
ATOM 1647 N N . ASN B 1 95 ? -0.567 7.242 -6.383 1 92.88 95 ASN B N 1
ATOM 1648 C CA . ASN B 1 95 ? -1.762 7.738 -7.055 1 92.88 95 ASN B CA 1
ATOM 1649 C C . ASN B 1 95 ? -3.023 7.445 -6.246 1 92.88 95 ASN B C 1
ATOM 1651 O O . ASN B 1 95 ? -3.943 8.266 -6.207 1 92.88 95 ASN B O 1
ATOM 1655 N N . ASN B 1 96 ? -3.078 6.309 -5.656 1 89.69 96 ASN B N 1
ATOM 1656 C CA . ASN B 1 96 ? -4.211 5.98 -4.801 1 89.69 96 ASN B CA 1
ATOM 1657 C C . ASN B 1 96 ? -4.289 6.91 -3.59 1 89.69 96 ASN B C 1
ATOM 1659 O O . ASN B 1 96 ? -5.371 7.367 -3.221 1 89.69 96 ASN B O 1
ATOM 1663 N N . TYR B 1 97 ? -3.17 7.18 -2.955 1 92.19 97 TYR B N 1
ATOM 1664 C CA . TYR B 1 97 ? -3.141 8.109 -1.833 1 92.19 97 TYR B CA 1
ATOM 1665 C C . TYR B 1 97 ? -3.541 9.516 -2.277 1 92.19 97 TYR B C 1
ATOM 1667 O O . TYR B 1 97 ? -4.266 10.211 -1.566 1 92.19 97 TYR B O 1
ATOM 1675 N N . ASP B 1 98 ? -3.105 9.875 -3.488 1 95.06 98 ASP B N 1
ATOM 1676 C CA . ASP B 1 98 ? -3.48 11.172 -4.047 1 95.06 98 ASP B CA 1
ATOM 1677 C C . ASP B 1 98 ? -4.996 11.289 -4.207 1 95.06 98 A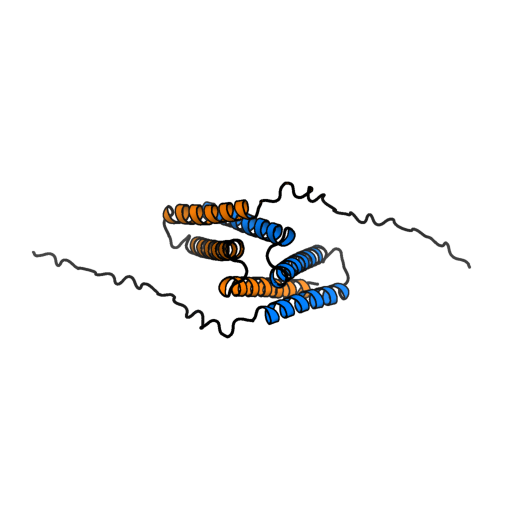SP B C 1
ATOM 1679 O O . ASP B 1 98 ? -5.594 12.289 -3.803 1 95.06 98 ASP B O 1
ATOM 1683 N N . ARG B 1 99 ? -5.492 10.305 -4.789 1 95.31 99 ARG B N 1
ATOM 1684 C CA . ARG B 1 99 ? -6.941 10.289 -4.969 1 95.31 99 ARG B CA 1
ATOM 1685 C C . ARG B 1 99 ? -7.656 10.375 -3.625 1 95.31 99 ARG B C 1
ATOM 1687 O O . ARG B 1 99 ? -8.602 11.148 -3.473 1 95.31 99 ARG B O 1
ATOM 1694 N N . ARG B 1 100 ? -7.281 9.586 -2.611 1 94.19 100 ARG B N 1
ATOM 1695 C CA . ARG B 1 100 ? -7.891 9.578 -1.286 1 94.19 100 ARG B CA 1
ATOM 1696 C C . ARG B 1 100 ? -7.75 10.93 -0.604 1 94.19 100 ARG B C 1
ATOM 1698 O O . ARG B 1 100 ? -8.695 11.414 0.025 1 94.19 100 ARG B O 1
ATOM 1705 N N . LEU B 1 101 ? -6.598 11.539 -0.751 1 95.62 101 LEU B N 1
ATOM 1706 C CA . LEU B 1 101 ? -6.367 12.867 -0.198 1 95.62 101 LEU B CA 1
ATOM 1707 C C . LEU B 1 101 ? -7.336 13.883 -0.8 1 95.62 101 LEU B C 1
ATOM 1709 O O . LEU B 1 101 ? -7.949 14.664 -0.074 1 95.62 101 LEU B O 1
ATOM 1713 N N . ASN B 1 102 ? -7.457 13.82 -2.078 1 95.44 102 ASN B N 1
ATOM 1714 C CA . ASN B 1 102 ? -8.383 14.727 -2.758 1 95.44 102 ASN B CA 1
ATOM 1715 C C . ASN B 1 102 ? -9.805 14.562 -2.242 1 95.44 102 ASN B C 1
ATOM 1717 O O . ASN B 1 102 ? -10.508 15.547 -2.006 1 95.44 102 ASN B O 1
ATOM 1721 N N . GLU B 1 103 ? -10.242 13.375 -2.02 1 94.44 103 GLU B N 1
ATOM 1722 C CA . GLU B 1 103 ? -11.578 13.102 -1.481 1 94.44 103 GLU B CA 1
ATOM 1723 C C . GLU B 1 103 ? -11.727 13.672 -0.077 1 94.44 103 GLU B C 1
ATOM 1725 O O . GLU B 1 103 ? -12.758 14.273 0.246 1 94.44 103 GLU B O 1
ATOM 1730 N N . LEU B 1 104 ? -10.695 13.422 0.727 1 94 104 LEU B N 1
ATOM 1731 C CA . LEU B 1 104 ? -10.75 13.859 2.117 1 94 104 LEU B CA 1
ATOM 1732 C C . LEU B 1 104 ? -10.734 15.383 2.211 1 94 104 LEU B C 1
ATOM 1734 O O . LEU B 1 104 ? -11.484 15.969 2.994 1 94 104 LEU B O 1
ATOM 1738 N N . PHE B 1 105 ? -9.977 16.031 1.411 1 94.69 105 PHE B N 1
ATOM 1739 C CA . PHE B 1 105 ? -9.883 17.484 1.442 1 94.69 105 PHE B CA 1
ATOM 1740 C C . PHE B 1 105 ? -11.188 18.109 0.977 1 94.69 105 PHE B C 1
ATOM 1742 O O . PHE B 1 105 ? -11.578 19.188 1.459 1 94.69 105 PHE B O 1
ATOM 1749 N N . LYS B 1 106 ? -11.867 17.406 0.058 1 92.19 106 LYS B N 1
ATOM 1750 C CA . LYS B 1 106 ? -13.172 17.891 -0.383 1 92.19 106 LYS B CA 1
ATOM 1751 C C . LYS B 1 106 ? -14.18 17.875 0.761 1 92.19 106 LYS B C 1
ATOM 1753 O O . LYS B 1 106 ? -15.141 18.656 0.76 1 92.19 106 LYS B O 1
ATOM 1758 N N . LYS B 1 107 ? -13.977 17.062 1.734 1 88.75 107 LYS B N 1
ATOM 1759 C CA . LYS B 1 107 ? -14.883 16.922 2.867 1 88.75 107 LYS B CA 1
ATOM 1760 C C . LYS B 1 107 ? -14.562 17.922 3.967 1 88.75 107 LYS B C 1
ATOM 1762 O O . LYS B 1 107 ? -15.336 18.094 4.906 1 88.75 107 LYS B O 1
ATOM 1767 N N . LEU B 1 108 ? -13.469 18.484 3.918 1 88.44 108 LEU B N 1
ATOM 1768 C CA . LEU B 1 108 ? -13.086 19.453 4.934 1 88.44 108 LEU B CA 1
ATOM 1769 C C . LEU B 1 108 ? -13.742 20.812 4.668 1 88.44 108 LEU B C 1
ATOM 1771 O O . LEU B 1 108 ? -14.125 21.516 5.602 1 88.44 108 LEU B O 1
#

Foldseek 3Di:
DPPDPPPPVPPPPPPCCVVCPPVPPVPQDLVNVLVVLVVVLVVLVVVLVVDDDDPVCVVVSVVSVVVSVLSVLVSCCSVPNDDPSVVVVVVVVVVVVVVVVVVVVVVD/DDDDPPPPVPPPPPPCCVVCPPVPPVPQDLVNVLVVLVVVLVVLVVVLVVDDDDPVCVVVSVVSVVVSVLSVLVSCCSVPNDDPSVVVVVVVVVVVVVVVVVVVVVVD

Solvent-accessible surface area (backbone atoms only — not comparable to full-atom values): 13031 Å² total; per-residue (Å²): 139,80,78,80,78,77,76,77,75,76,79,75,76,74,74,70,75,62,63,68,62,58,68,72,57,85,59,76,46,70,67,56,46,48,49,49,50,51,47,49,48,52,52,49,53,54,53,53,72,74,48,86,88,42,86,90,41,42,67,52,52,53,51,48,52,52,50,45,52,51,49,50,43,51,41,44,33,72,74,68,39,87,46,74,69,39,47,50,50,49,52,49,52,51,50,52,50,49,54,52,46,54,56,46,60,72,72,101,128,94,72,83,76,78,73,75,77,75,81,73,74,73,75,67,76,62,63,68,63,55,70,72,56,85,58,76,46,71,68,56,47,48,49,50,47,51,48,50,48,52,50,49,53,55,53,53,72,72,49,85,89,40,86,89,42,41,66,52,54,52,50,50,52,52,52,46,52,52,47,51,41,52,43,44,33,73,73,69,39,86,45,75,69,38,47,52,52,51,50,52,53,50,51,52,50,50,53,52,48,53,56,45,59,72,70,102

pLDDT: mean 75.04, std 27.39, range [20.45, 97.25]

Sequence (216 aa):
MKLISILLIGTLFTVAIAASIPEPENGISKDELIHHVENLIYESHNQLSNHKHTEQNHKAVEEIYEIIDHLKVIHGRLEHGLNETTLKFEENLINNYDRRLNELFKKLMKLISILLIGTLFTVAIAASIPEPENGISKDELIHHVENLIYESHNQLSNHKHTEQNHKAVEEIYEIIDHLKVIHGRLEHGLNETTLKFEENLINNYDRRLNELFKKL

Secondary structure (DSSP, 8-state):
----------------------S--S---HHHHHHHHHHHHHHHHHHHHTS---STTHHHHHHHHHHHHHHHHHHHHHHH-S-HHHHHHHHHHHHHHHHHHHHHHHH-/----------------------S--S---HHHHHHHHHHHHHHHHHHHHTS---GGGHHHHHHHHHHHHHHHHHHHHHHH-S-HHHHHHHHHHHHHHHHHHHHHHHH-

Organism: Dermatophagoides pteronyssinus (NCBI:txid6956)